Protein AF-A0AAD4BAC8-F1 (afdb_monomer_lite)

pLDDT: mean 72.2, std 21.22, range [33.91, 97.94]

Organism: NCBI:txid1328754

Secondary structure (DSSP, 8-state):
-------------PPP-------PPPHHHHHHHHHHHHHHHT--TTSPBPPTT--S---TT----HHHHHHHHHHHHHHHHHHHHH--TTSSS---S-BSHHHHHHHHHHHHHHHH-TT-HHHHHHHHHHHHHHHHHHHHTTPPPP----------------------------PPPPPP-PPP--PPPSSS--TTEEE-PPPP---SSSPPPPHHHHHH-EEEEETT-SS--EEEE--------S----S-HHHHS-----HHHHSS---EEEETTEEEEETT-HHHHHHHHHTTSSSS-------------------PPPPP-------TT--

Structure (mmCIF, N/CA/C/O backbone):
data_AF-A0AAD4BAC8-F1
#
_entry.id   AF-A0AAD4BAC8-F1
#
loop_
_atom_site.group_PDB
_atom_site.id
_atom_site.type_symbol
_atom_site.label_atom_id
_atom_site.label_alt_id
_atom_site.label_comp_id
_atom_site.label_asym_id
_atom_site.label_entity_id
_atom_site.label_seq_id
_atom_site.pdbx_PDB_ins_code
_atom_site.Cartn_x
_atom_site.Cartn_y
_atom_site.Cartn_z
_atom_site.occupancy
_atom_site.B_iso_or_equiv
_atom_site.auth_seq_id
_atom_site.auth_comp_id
_atom_site.auth_asym_id
_atom_site.auth_atom_id
_atom_site.pdbx_PDB_model_num
ATOM 1 N N .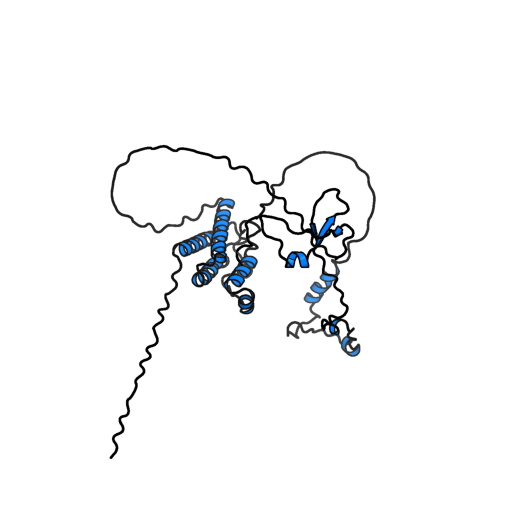 MET A 1 1 ? -76.397 17.479 29.034 1.00 42.94 1 MET A N 1
ATOM 2 C CA . MET A 1 1 ? -75.526 18.573 28.555 1.00 42.94 1 MET A CA 1
ATOM 3 C C . MET A 1 1 ? -74.196 18.426 29.270 1.00 42.94 1 MET A C 1
ATOM 5 O O . MET A 1 1 ? -74.108 18.786 30.432 1.00 42.94 1 MET A O 1
ATOM 9 N N . GLY A 1 2 ? -73.226 17.770 28.635 1.00 47.59 2 GLY A N 1
ATOM 10 C CA . GLY A 1 2 ? -71.887 17.559 29.183 1.00 47.59 2 GLY A CA 1
ATOM 11 C C . GLY A 1 2 ? -70.873 18.014 28.146 1.00 47.59 2 GLY A C 1
ATOM 12 O O . GLY A 1 2 ? -70.818 17.450 27.058 1.00 47.59 2 GLY A O 1
ATOM 13 N N . THR A 1 3 ? -70.153 19.082 28.460 1.00 51.97 3 THR A N 1
ATOM 14 C CA . THR A 1 3 ? -69.064 19.643 27.660 1.00 51.97 3 THR A CA 1
ATOM 15 C C . THR A 1 3 ? -67.786 18.880 27.991 1.00 51.97 3 THR A C 1
ATOM 17 O O . THR A 1 3 ? -67.279 18.986 29.105 1.00 51.97 3 THR A O 1
ATOM 20 N N . GLY A 1 4 ? -67.311 18.068 27.047 1.00 47.75 4 GLY A N 1
ATOM 21 C CA . GLY A 1 4 ? -66.017 17.395 27.124 1.00 47.75 4 GLY A CA 1
ATOM 22 C C . GLY A 1 4 ? -64.982 18.156 26.303 1.00 47.75 4 GLY A C 1
ATOM 23 O O . GLY A 1 4 ? -65.041 18.137 25.076 1.00 47.75 4 GLY A O 1
ATOM 24 N N . ASP A 1 5 ? -64.058 18.822 26.990 1.00 56.34 5 ASP A N 1
ATOM 25 C CA . ASP A 1 5 ? -62.863 19.440 26.417 1.00 56.34 5 ASP A CA 1
ATOM 26 C C . ASP A 1 5 ? -61.884 18.362 25.925 1.00 56.34 5 ASP A C 1
ATOM 28 O O . ASP A 1 5 ? -61.300 17.618 26.714 1.00 56.34 5 ASP A O 1
ATOM 32 N N . VAL A 1 6 ? -61.680 18.292 24.608 1.00 55.06 6 VAL A N 1
ATOM 33 C CA . VAL A 1 6 ? -60.644 17.462 23.979 1.00 55.06 6 VAL A CA 1
ATOM 34 C C . VAL A 1 6 ? -59.403 18.328 23.775 1.00 55.06 6 VAL A C 1
ATOM 36 O O . VAL A 1 6 ? -59.317 19.122 22.840 1.00 55.06 6 VAL A O 1
ATOM 39 N N . LYS A 1 7 ? -58.425 18.183 24.673 1.00 58.41 7 LYS A N 1
ATOM 40 C CA . LYS A 1 7 ? -57.093 18.788 24.547 1.00 58.41 7 LYS A CA 1
ATOM 41 C C . LYS A 1 7 ? -56.292 18.024 23.487 1.00 58.41 7 LYS A C 1
ATOM 43 O O . LYS A 1 7 ? -55.770 16.945 23.754 1.00 58.41 7 LYS A O 1
ATOM 48 N N . GLY A 1 8 ? -56.204 18.588 22.284 1.00 52.88 8 GLY A N 1
ATOM 49 C CA . GLY A 1 8 ? -55.284 18.138 21.241 1.00 52.88 8 GLY A CA 1
ATOM 50 C C . GLY A 1 8 ? -53.839 18.437 21.640 1.00 52.88 8 GLY A C 1
ATOM 51 O O . GLY A 1 8 ? -53.445 19.596 21.735 1.00 52.88 8 GLY A O 1
ATOM 52 N N . SER A 1 9 ? -53.063 17.386 21.903 1.00 54.81 9 SER A N 1
ATOM 53 C CA . SER A 1 9 ? -51.619 17.456 22.122 1.00 54.81 9 SER A CA 1
ATOM 54 C C . SER A 1 9 ? -50.918 17.203 20.788 1.00 54.81 9 SER A C 1
ATOM 56 O O . SER A 1 9 ? -50.775 16.067 20.345 1.00 54.81 9 SER A O 1
ATOM 58 N N . THR A 1 10 ? -50.542 18.282 20.111 1.00 53.34 10 THR A N 1
ATOM 59 C CA . THR A 1 10 ? -49.698 18.261 18.916 1.00 53.34 10 THR A CA 1
ATOM 60 C C . THR A 1 10 ? -48.248 18.058 19.353 1.00 53.34 10 THR A C 1
ATOM 62 O O . THR A 1 10 ? -47.579 18.993 19.789 1.00 53.34 10 THR A O 1
ATOM 65 N N . PHE A 1 11 ? -47.762 16.819 19.271 1.00 50.78 11 PHE A N 1
ATOM 66 C CA . PHE A 1 11 ? -46.337 16.511 19.370 1.00 50.78 11 PHE A CA 1
ATOM 67 C C . PHE A 1 11 ? -45.652 16.931 18.063 1.00 50.78 11 PHE A C 1
ATOM 69 O O . PHE A 1 11 ? -45.675 16.195 17.080 1.00 50.78 11 PHE A O 1
ATOM 76 N N . ASN A 1 12 ? -45.055 18.124 18.047 1.00 52.28 12 ASN A N 1
ATOM 77 C CA . ASN A 1 12 ? -44.040 18.478 17.056 1.00 52.28 12 ASN A CA 1
ATOM 78 C C . ASN A 1 12 ? -42.741 17.761 17.437 1.00 52.28 12 ASN A C 1
ATOM 80 O O . ASN A 1 12 ? -41.999 18.220 18.303 1.00 52.28 12 ASN A O 1
ATOM 84 N N . LEU A 1 13 ? -42.503 16.610 16.815 1.00 51.84 13 LEU A N 1
ATOM 85 C CA . LEU A 1 13 ? -41.189 15.984 16.752 1.00 51.84 13 LEU A CA 1
ATOM 86 C C . LEU A 1 13 ? -40.561 16.409 15.426 1.00 51.84 13 LEU A C 1
ATOM 88 O O . LEU A 1 13 ? -40.635 15.676 14.444 1.00 51.84 13 LEU A O 1
ATOM 92 N N . ASP A 1 14 ? -39.983 17.609 15.391 1.00 50.28 14 ASP A N 1
ATOM 93 C CA . ASP A 1 14 ? -38.989 17.916 14.365 1.00 50.28 14 ASP A CA 1
ATOM 94 C C . ASP A 1 14 ? -37.760 17.041 14.660 1.00 50.28 14 ASP A C 1
ATOM 96 O O . ASP A 1 14 ? -37.168 17.171 15.740 1.00 50.28 14 ASP A O 1
ATOM 100 N N . PRO A 1 15 ? -37.381 16.107 13.768 1.00 61.97 15 PRO A N 1
ATOM 101 C CA . PRO A 1 15 ? -36.160 15.346 13.953 1.00 61.97 15 PRO A CA 1
ATOM 102 C C . PRO A 1 15 ? -34.975 16.318 13.882 1.00 61.97 15 PRO A C 1
ATOM 104 O O . PRO A 1 15 ? -34.936 17.166 12.984 1.00 61.97 15 PRO A O 1
ATOM 107 N N . PRO A 1 16 ? -33.999 16.228 14.803 1.00 55.47 16 PRO A N 1
ATOM 108 C CA . PRO A 1 16 ? -32.807 17.047 14.708 1.00 55.47 16 PRO A CA 1
ATOM 109 C C . PRO A 1 16 ? -32.129 16.720 13.381 1.00 55.47 16 PRO A C 1
ATOM 111 O O . PRO A 1 16 ? -31.764 15.572 13.122 1.00 55.47 16 PRO A O 1
ATOM 114 N N . LEU A 1 17 ? -31.997 17.737 12.531 1.00 45.69 17 LEU A N 1
ATOM 115 C CA . LEU A 1 17 ? -31.137 17.705 11.360 1.00 45.69 17 LEU A CA 1
ATOM 116 C C . LEU A 1 17 ? -29.728 17.375 11.854 1.00 45.69 17 LEU A C 1
ATOM 118 O O . LEU A 1 17 ? -29.000 18.246 12.324 1.00 45.69 17 LEU A O 1
ATOM 122 N N . VAL A 1 18 ? -29.368 16.093 11.788 1.00 49.44 18 VAL A N 1
ATOM 123 C CA . VAL A 1 18 ? -27.988 15.643 11.896 1.00 49.44 18 VAL A CA 1
ATOM 124 C C . VAL A 1 18 ? -27.307 16.211 10.666 1.00 49.44 18 VAL A C 1
ATOM 126 O O . VAL A 1 18 ? -27.406 15.670 9.566 1.00 49.44 18 VAL A O 1
ATOM 129 N N . THR A 1 19 ? -26.683 17.370 10.837 1.00 46.41 19 THR A N 1
ATOM 130 C CA . THR A 1 19 ? -25.736 17.920 9.884 1.00 46.41 19 THR A CA 1
ATOM 131 C C . THR A 1 19 ? -24.682 16.840 9.690 1.00 46.41 19 THR A C 1
ATOM 133 O O . THR A 1 19 ? -23.836 16.629 10.557 1.00 46.41 19 THR A O 1
ATOM 136 N N . LEU A 1 20 ? -24.780 16.101 8.582 1.00 42.75 20 LEU A N 1
ATOM 137 C CA . LEU A 1 20 ? -23.699 15.285 8.052 1.00 42.75 20 LEU A CA 1
ATOM 138 C C . LEU A 1 20 ? -22.546 16.255 7.804 1.00 42.75 20 LEU A C 1
ATOM 140 O O . LEU A 1 20 ? -22.449 16.862 6.738 1.00 42.75 20 LEU A O 1
ATOM 144 N N . SER A 1 21 ? -21.725 16.486 8.831 1.00 55.91 21 SER A N 1
ATOM 145 C CA . SER A 1 21 ? -20.449 17.153 8.666 1.00 55.91 21 SER A CA 1
ATOM 146 C C . SER A 1 21 ? -19.688 16.265 7.700 1.00 55.91 21 SER A C 1
ATOM 148 O O . SER A 1 21 ? -19.243 15.178 8.078 1.00 55.91 21 SER A O 1
ATOM 150 N N . TYR A 1 22 ? -19.629 16.679 6.436 1.00 57.72 22 TYR A N 1
ATOM 151 C CA . TYR A 1 22 ? -18.722 16.096 5.468 1.00 57.72 22 TYR A CA 1
ATOM 152 C C . TYR A 1 22 ? -17.368 16.059 6.163 1.00 57.72 22 TYR A C 1
ATOM 154 O O . TYR A 1 22 ? -16.843 17.108 6.538 1.00 57.72 22 TYR A O 1
ATOM 162 N N . ARG A 1 23 ? -16.883 14.849 6.464 1.00 70.12 23 ARG A N 1
ATOM 163 C CA . ARG A 1 23 ? -15.560 14.662 7.049 1.00 70.12 23 ARG A CA 1
ATOM 164 C C . ARG A 1 23 ? -14.585 15.121 5.982 1.00 70.12 23 ARG A C 1
ATOM 166 O O . ARG A 1 23 ? -14.289 14.396 5.038 1.00 70.12 23 ARG A O 1
ATOM 173 N N . GLU A 1 24 ? -14.200 16.382 6.077 1.00 80.88 24 GLU A N 1
ATOM 174 C CA . GLU A 1 24 ? -13.184 16.950 5.220 1.00 80.88 24 GLU A CA 1
ATOM 175 C C . GLU A 1 24 ? -11.865 16.274 5.588 1.00 80.88 24 GLU A C 1
ATOM 177 O O . GLU A 1 24 ? -11.502 16.183 6.763 1.00 80.88 24 GLU A O 1
ATOM 182 N N . MET A 1 25 ? -11.201 15.708 4.583 1.00 87.12 25 MET A N 1
ATOM 183 C CA . MET A 1 25 ? -9.900 15.081 4.769 1.00 87.12 25 MET A CA 1
ATOM 184 C C . MET A 1 25 ? -8.899 16.128 5.244 1.00 87.12 25 MET A C 1
ATOM 186 O O . MET A 1 25 ? -8.880 17.248 4.733 1.00 87.12 25 MET A O 1
ATOM 190 N N . ASP A 1 26 ? -8.036 15.733 6.178 1.00 91.00 26 ASP A N 1
ATOM 191 C CA . ASP A 1 26 ? -6.937 16.577 6.628 1.00 91.00 26 ASP A CA 1
ATOM 192 C C . ASP A 1 26 ? -6.115 17.096 5.424 1.00 91.00 26 ASP A C 1
ATOM 194 O O . ASP A 1 26 ? -5.700 16.303 4.567 1.00 91.00 26 ASP A O 1
ATOM 198 N N . PRO A 1 27 ? -5.875 18.416 5.316 1.00 93.00 27 PRO A N 1
ATOM 199 C CA . PRO A 1 27 ? -5.198 18.997 4.161 1.00 93.00 27 PRO A CA 1
ATOM 200 C C . PRO A 1 27 ? -3.764 18.484 3.983 1.00 93.00 27 PRO A C 1
ATOM 202 O O . PRO A 1 27 ? -3.290 18.403 2.845 1.00 93.00 27 PRO A O 1
ATOM 205 N N . ALA A 1 28 ? -3.069 18.109 5.064 1.00 94.12 28 ALA A N 1
ATOM 206 C CA . ALA A 1 28 ? -1.727 17.547 4.954 1.00 94.12 28 ALA A CA 1
ATOM 207 C C . ALA A 1 28 ? -1.777 16.133 4.358 1.00 94.12 28 ALA A C 1
ATOM 209 O O . ALA A 1 28 ? -1.022 15.836 3.431 1.00 94.12 28 ALA A O 1
ATOM 210 N N . LEU A 1 29 ? -2.714 15.293 4.807 1.00 94.19 29 LEU A N 1
ATOM 211 C CA . LEU A 1 29 ? -2.935 13.965 4.229 1.00 94.19 29 LEU A CA 1
ATOM 212 C C . LEU A 1 29 ? -3.346 14.030 2.753 1.00 94.19 29 LEU A C 1
ATOM 214 O O . LEU A 1 29 ? -2.812 13.290 1.927 1.00 94.19 29 LEU A O 1
ATOM 218 N N . LYS A 1 30 ? -4.235 14.961 2.399 1.00 95.06 30 LYS A N 1
ATOM 219 C CA . LYS A 1 30 ? -4.622 15.199 1.004 1.00 95.06 30 LYS A CA 1
ATOM 220 C C . LYS A 1 30 ? -3.414 15.568 0.139 1.00 95.06 30 LYS A C 1
ATOM 222 O O . LYS A 1 30 ? -3.224 14.997 -0.929 1.00 95.06 30 LYS A O 1
ATOM 227 N N . THR A 1 31 ? -2.552 16.454 0.638 1.00 96.12 31 THR A N 1
ATOM 228 C CA . THR A 1 31 ? -1.313 16.846 -0.053 1.00 96.12 31 THR A CA 1
ATOM 229 C C . THR A 1 31 ? -0.375 15.654 -0.267 1.00 96.12 31 THR A C 1
ATOM 231 O O . THR A 1 31 ? 0.244 15.541 -1.328 1.00 96.12 31 THR A O 1
ATOM 234 N N . LYS A 1 32 ? -0.283 14.732 0.704 1.00 96.88 32 LYS A N 1
ATOM 235 C CA . LYS A 1 32 ? 0.483 13.486 0.547 1.00 96.88 32 LYS A CA 1
ATOM 236 C C . LYS A 1 32 ? -0.099 12.588 -0.548 1.00 96.88 32 LYS A C 1
ATOM 238 O O . LYS A 1 32 ? 0.655 12.101 -1.383 1.00 96.88 32 LYS A O 1
ATOM 243 N N . LEU A 1 33 ? -1.420 12.405 -0.591 1.00 97.25 33 LEU A N 1
ATOM 244 C CA . LEU A 1 33 ? -2.079 11.610 -1.635 1.00 97.25 33 LEU A CA 1
ATOM 245 C C . LEU A 1 33 ? -1.912 12.230 -3.029 1.00 97.25 33 LEU A C 1
ATOM 247 O O . LEU A 1 33 ? -1.628 11.511 -3.984 1.00 97.25 33 LEU A O 1
ATOM 251 N N . ASP A 1 34 ? -2.024 13.555 -3.145 1.00 97.25 34 ASP A N 1
ATOM 252 C CA . ASP A 1 34 ? -1.785 14.274 -4.402 1.00 97.25 34 ASP A CA 1
ATOM 253 C C . ASP A 1 34 ? -0.323 14.129 -4.859 1.00 97.25 34 ASP A C 1
ATOM 255 O O . ASP A 1 34 ? -0.051 13.915 -6.043 1.00 97.25 34 ASP A O 1
ATOM 259 N N . THR A 1 35 ? 0.620 14.173 -3.912 1.00 97.00 35 THR A N 1
ATOM 260 C CA . THR A 1 35 ? 2.047 13.928 -4.167 1.00 97.00 35 THR A CA 1
ATOM 261 C C . THR A 1 35 ? 2.282 12.508 -4.670 1.00 97.00 35 THR A C 1
ATOM 263 O O . THR A 1 35 ? 2.900 12.324 -5.720 1.00 97.00 35 THR A O 1
ATOM 266 N N . LEU A 1 36 ? 1.730 11.512 -3.973 1.00 97.81 36 LEU A N 1
ATOM 267 C CA . LEU A 1 36 ? 1.817 10.110 -4.365 1.00 97.81 36 LEU A CA 1
ATOM 268 C C . LEU A 1 36 ? 1.240 9.897 -5.768 1.00 97.81 36 LEU A C 1
ATOM 270 O O . LEU A 1 36 ? 1.890 9.295 -6.619 1.00 97.81 36 LEU A O 1
ATOM 274 N N . LYS A 1 37 ? 0.055 10.451 -6.046 1.00 97.56 37 LYS A N 1
ATOM 275 C CA . LYS A 1 37 ? -0.574 10.382 -7.370 1.00 97.56 37 LYS A CA 1
ATOM 276 C C . LYS A 1 37 ? 0.331 10.940 -8.455 1.00 97.56 37 LYS A C 1
ATOM 278 O O . LYS A 1 37 ? 0.481 10.317 -9.506 1.00 97.56 37 LYS A O 1
ATOM 283 N N . ASN A 1 38 ? 0.923 12.106 -8.207 1.00 96.75 38 ASN A N 1
ATOM 284 C CA . ASN A 1 38 ? 1.822 12.748 -9.151 1.00 96.75 38 ASN A CA 1
ATOM 285 C C . ASN A 1 38 ? 3.067 11.891 -9.414 1.00 96.75 38 ASN A C 1
ATOM 287 O O . ASN A 1 38 ? 3.463 11.738 -10.566 1.00 96.75 38 ASN A O 1
ATOM 291 N N . TYR A 1 39 ? 3.656 11.291 -8.380 1.00 96.56 39 TYR A N 1
ATOM 292 C CA . TYR A 1 39 ? 4.812 10.413 -8.542 1.00 96.56 39 TYR A CA 1
ATOM 293 C C . TYR A 1 39 ? 4.471 9.136 -9.307 1.00 96.56 39 TYR A C 1
ATOM 295 O O . TYR A 1 39 ? 5.158 8.829 -10.276 1.00 96.56 39 TYR A O 1
ATOM 303 N N . LEU A 1 40 ? 3.387 8.443 -8.944 1.00 96.12 40 LEU A N 1
ATOM 304 C CA . LEU A 1 40 ? 2.963 7.216 -9.627 1.00 96.12 40 LEU A CA 1
ATOM 305 C C . LEU A 1 40 ? 2.583 7.461 -11.095 1.00 96.12 40 LEU A C 1
ATOM 307 O O . LEU A 1 40 ? 2.853 6.619 -11.946 1.00 96.12 40 LEU A O 1
ATOM 311 N N . SER A 1 41 ? 2.007 8.626 -11.409 1.00 95.00 41 SER A N 1
ATOM 312 C CA . SER A 1 41 ? 1.626 8.989 -12.786 1.00 95.00 41 SER A CA 1
ATOM 313 C C . SER A 1 41 ? 2.815 9.347 -13.680 1.00 95.00 41 SER A C 1
ATOM 315 O O . SER A 1 41 ? 2.668 9.368 -14.897 1.00 95.00 41 SER A O 1
ATOM 317 N N . ASN A 1 42 ? 3.969 9.667 -13.091 1.00 94.38 42 ASN A N 1
ATOM 318 C CA . ASN A 1 42 ? 5.168 10.096 -13.810 1.00 94.38 42 ASN A CA 1
ATOM 319 C C . ASN A 1 42 ? 6.348 9.145 -13.574 1.00 94.38 42 ASN A C 1
ATOM 321 O O . ASN A 1 42 ? 7.495 9.562 -13.740 1.00 94.38 42 ASN A O 1
ATOM 325 N N . LEU A 1 43 ? 6.096 7.904 -13.139 1.00 93.25 43 LEU A N 1
ATOM 326 C CA . LEU A 1 43 ? 7.161 6.918 -12.960 1.00 93.25 43 LEU A CA 1
ATOM 327 C C . LEU A 1 43 ? 7.967 6.752 -14.261 1.00 93.25 43 LEU A C 1
ATOM 329 O O . LEU A 1 43 ? 7.406 6.900 -15.345 1.00 93.25 43 LEU A O 1
ATOM 333 N N . PRO A 1 44 ? 9.275 6.451 -14.177 1.00 89.25 44 PRO A N 1
ATOM 334 C CA . PRO A 1 44 ? 10.118 6.317 -15.359 1.00 89.25 44 PRO A CA 1
ATOM 335 C C . PRO A 1 44 ? 9.588 5.262 -16.342 1.00 89.25 44 PRO A C 1
ATOM 337 O O . PRO A 1 44 ? 9.295 4.138 -15.936 1.00 89.25 44 PRO A O 1
ATOM 340 N N . ASP A 1 45 ? 9.596 5.582 -17.640 1.00 82.69 45 ASP A N 1
ATOM 341 C CA . ASP A 1 45 ? 9.208 4.671 -18.739 1.00 82.69 45 ASP A CA 1
ATOM 342 C C . ASP A 1 45 ? 10.120 3.432 -18.878 1.00 82.69 45 ASP A C 1
ATOM 344 O O . ASP A 1 45 ? 9.935 2.598 -19.762 1.00 82.69 45 ASP A O 1
ATOM 348 N N . THR A 1 46 ? 11.154 3.311 -18.039 1.00 85.50 46 THR A N 1
ATOM 349 C CA . THR A 1 46 ? 11.974 2.097 -17.939 1.00 85.50 46 THR A CA 1
ATOM 350 C C . THR A 1 46 ? 11.216 0.941 -17.293 1.00 85.50 46 THR A C 1
ATOM 352 O O . THR A 1 46 ? 11.614 -0.210 -17.478 1.00 85.50 46 THR A O 1
ATOM 355 N N . LEU A 1 47 ? 10.144 1.230 -16.548 1.00 85.06 47 LEU A N 1
ATOM 356 C CA . LEU A 1 47 ? 9.203 0.220 -16.086 1.00 85.06 47 LEU A CA 1
ATOM 357 C C . LEU A 1 47 ? 8.266 -0.168 -17.236 1.00 85.06 47 LEU A C 1
ATOM 359 O O . LEU A 1 47 ? 7.794 0.711 -17.959 1.00 85.06 47 LEU A O 1
ATOM 363 N N . PRO A 1 48 ? 7.985 -1.467 -17.424 1.00 86.69 48 PRO A N 1
ATOM 364 C CA . PRO A 1 48 ? 7.064 -1.895 -18.459 1.00 86.69 48 PRO A CA 1
ATOM 365 C C . PRO A 1 48 ? 5.674 -1.311 -18.194 1.00 86.69 48 PRO A C 1
ATOM 367 O O . PRO A 1 48 ? 5.160 -1.359 -17.074 1.00 86.69 48 PRO A O 1
ATOM 370 N N . VAL A 1 49 ? 5.059 -0.775 -19.248 1.00 83.88 49 VAL A N 1
ATOM 371 C CA . VAL A 1 49 ? 3.624 -0.494 -19.248 1.00 83.88 49 VAL A CA 1
ATOM 372 C C . VAL A 1 49 ? 2.928 -1.827 -19.457 1.00 83.88 49 VAL A C 1
ATOM 374 O O . VAL A 1 49 ? 3.157 -2.493 -20.468 1.00 83.88 49 VAL A O 1
ATOM 377 N N . ALA A 1 50 ? 2.113 -2.230 -18.493 1.00 81.06 50 ALA A N 1
ATOM 378 C CA . ALA A 1 50 ? 1.433 -3.509 -18.566 1.00 81.06 50 ALA A CA 1
ATOM 379 C C . ALA A 1 50 ? 0.432 -3.553 -19.731 1.00 81.06 50 ALA A C 1
ATOM 381 O O . ALA A 1 50 ? -0.300 -2.592 -19.992 1.00 81.06 50 ALA A O 1
ATOM 382 N N . GLU A 1 51 ? 0.400 -4.680 -20.442 1.00 82.25 51 GLU A N 1
ATOM 383 C CA . GLU A 1 51 ? -0.595 -4.919 -21.484 1.00 82.25 51 GLU A CA 1
ATOM 384 C C . GLU A 1 51 ? -1.982 -5.113 -20.858 1.00 82.25 51 GLU A C 1
ATOM 386 O O . GLU A 1 51 ? -2.129 -5.659 -19.761 1.00 82.25 51 GLU A O 1
ATOM 391 N N . ALA A 1 52 ? -3.025 -4.672 -21.564 1.00 78.06 52 ALA A N 1
ATOM 392 C CA . ALA A 1 52 ? -4.395 -4.792 -21.080 1.00 78.06 52 ALA A CA 1
ATOM 393 C C . ALA A 1 52 ? -4.751 -6.266 -20.800 1.00 78.06 52 ALA A C 1
ATOM 395 O O . ALA A 1 52 ? -4.717 -7.099 -21.704 1.00 78.06 52 ALA A O 1
ATOM 396 N N . GLY A 1 53 ? -5.112 -6.574 -19.550 1.00 77.12 53 GLY A N 1
ATOM 397 C CA . GLY A 1 53 ? -5.462 -7.927 -19.100 1.00 77.12 53 GLY A CA 1
ATOM 398 C C . GLY A 1 53 ? -4.301 -8.756 -18.537 1.00 77.12 53 GLY A C 1
ATOM 399 O O . GLY A 1 53 ? -4.548 -9.857 -18.053 1.00 77.12 53 GLY A O 1
ATOM 400 N N . LEU A 1 54 ? -3.070 -8.235 -18.561 1.00 82.69 54 LEU A N 1
ATOM 401 C CA . LEU A 1 54 ? -1.885 -8.842 -17.933 1.00 82.69 54 LEU A CA 1
ATOM 402 C C . LEU A 1 54 ? -1.280 -7.940 -16.849 1.00 82.69 54 LEU A C 1
ATOM 404 O O . LEU A 1 54 ? -0.120 -8.110 -16.478 1.00 82.69 54 LEU A O 1
ATOM 408 N N . THR A 1 55 ? -2.046 -6.961 -16.368 1.00 86.56 55 THR A N 1
ATOM 409 C CA . THR A 1 55 ? -1.587 -6.040 -15.331 1.00 86.56 55 THR A CA 1
ATOM 410 C C . THR A 1 55 ? -1.442 -6.783 -14.007 1.00 86.56 55 THR A C 1
ATOM 412 O O . THR A 1 55 ? -2.331 -7.521 -13.580 1.00 86.56 55 THR A O 1
ATOM 415 N N . THR A 1 56 ? -0.295 -6.599 -13.362 1.00 88.56 56 THR A N 1
ATOM 416 C CA . THR A 1 56 ? -0.028 -7.104 -12.011 1.00 88.56 56 THR A CA 1
ATOM 417 C C . THR A 1 56 ? -0.929 -6.390 -11.010 1.00 88.56 56 THR A C 1
ATOM 419 O O . THR A 1 56 ? -1.450 -6.995 -10.076 1.00 88.56 56 THR A O 1
ATOM 422 N N . TYR A 1 57 ? -1.131 -5.089 -11.222 1.00 92.56 57 TYR A N 1
ATOM 423 C CA . TYR A 1 57 ? -2.008 -4.269 -10.406 1.00 92.56 57 TYR A CA 1
ATOM 424 C C . TYR A 1 57 ? -3.406 -4.209 -11.026 1.00 92.56 57 TYR A C 1
ATOM 426 O O . TYR A 1 57 ? -3.559 -4.032 -12.233 1.00 92.56 57 TYR A O 1
ATOM 434 N N . ASN A 1 58 ? -4.438 -4.331 -10.191 1.00 92.19 58 ASN A N 1
ATOM 435 C CA . ASN A 1 58 ? -5.841 -4.233 -10.605 1.00 92.19 58 ASN A CA 1
ATOM 436 C C . ASN A 1 58 ? -6.641 -3.398 -9.593 1.00 92.19 58 ASN A C 1
ATOM 438 O O . ASN A 1 58 ? -7.615 -3.852 -8.991 1.00 92.19 58 ASN A O 1
ATOM 442 N N . PHE A 1 59 ? -6.190 -2.165 -9.352 1.00 94.50 59 PHE A N 1
ATOM 443 C CA . PHE A 1 59 ? -6.875 -1.264 -8.426 1.00 94.50 59 PHE A CA 1
ATOM 444 C C . PHE A 1 59 ? -8.060 -0.534 -9.074 1.00 94.50 59 PHE A C 1
ATOM 446 O O . PHE A 1 59 ? -8.881 0.036 -8.355 1.00 94.50 59 PHE A O 1
ATOM 453 N N . GLY A 1 60 ? -8.200 -0.560 -10.406 1.00 89.56 60 GLY A N 1
ATOM 454 C CA . GLY A 1 60 ? -9.350 0.019 -11.106 1.00 89.56 60 GLY A CA 1
ATOM 455 C C . GLY A 1 60 ? -10.677 -0.669 -10.771 1.00 89.56 60 GLY A C 1
ATOM 456 O O . GLY A 1 60 ? -11.725 -0.023 -10.770 1.00 89.56 60 GLY A O 1
ATOM 457 N N . SER A 1 61 ? -10.626 -1.959 -10.425 1.00 90.12 61 SER A N 1
ATOM 458 C CA . SER A 1 61 ? -11.777 -2.758 -9.984 1.00 90.12 61 SER A CA 1
ATOM 459 C C . SER A 1 61 ? -11.680 -3.198 -8.520 1.00 90.12 61 SER A C 1
ATOM 461 O O . SER A 1 61 ? -12.306 -4.180 -8.118 1.00 90.12 61 SER A O 1
ATOM 463 N N . PHE A 1 62 ? -10.908 -2.459 -7.712 1.00 95.19 62 PHE A N 1
ATOM 464 C CA . PHE A 1 62 ? -10.686 -2.790 -6.309 1.00 95.19 62 PHE A CA 1
ATOM 465 C C . PHE A 1 62 ? -12.012 -2.941 -5.560 1.00 95.19 62 PHE A C 1
ATOM 467 O O . PHE A 1 62 ? -12.820 -2.013 -5.477 1.00 95.19 62 PHE A O 1
ATOM 474 N N . SER A 1 63 ? -12.216 -4.123 -4.996 1.00 94.81 63 SER A N 1
ATOM 475 C CA . SER A 1 63 ? -13.354 -4.438 -4.149 1.00 94.81 63 SER A CA 1
ATOM 476 C C . SER A 1 63 ? -12.901 -5.391 -3.056 1.00 94.81 63 SER A C 1
ATOM 478 O O . SER A 1 63 ? -11.967 -6.167 -3.245 1.00 94.81 63 SER A O 1
ATOM 480 N N . ILE A 1 64 ? -13.548 -5.287 -1.903 1.00 95.81 64 ILE A N 1
ATOM 481 C CA . ILE A 1 64 ? -13.291 -6.147 -0.754 1.00 95.81 64 ILE A CA 1
ATOM 482 C C . ILE A 1 64 ? -14.542 -6.981 -0.539 1.00 95.81 64 ILE A C 1
ATOM 484 O O . ILE A 1 64 ? -15.655 -6.444 -0.573 1.00 95.81 64 ILE A O 1
ATOM 488 N N . SER A 1 65 ? -14.360 -8.286 -0.363 1.00 96.19 65 SER A N 1
ATOM 489 C CA . SER A 1 65 ? -15.472 -9.194 -0.094 1.00 96.19 65 SER A CA 1
ATOM 490 C C . SER A 1 65 ? -16.068 -8.949 1.297 1.00 96.19 65 SER A C 1
ATOM 492 O O . SER A 1 65 ? -15.397 -8.451 2.199 1.00 96.19 65 SER A O 1
ATOM 494 N N . ALA A 1 66 ? -17.350 -9.279 1.475 1.00 96.31 66 ALA A N 1
ATOM 495 C CA . ALA A 1 66 ? -18.003 -9.152 2.778 1.00 96.31 66 ALA A CA 1
ATOM 496 C C . ALA A 1 66 ? -17.312 -10.028 3.835 1.00 96.31 66 ALA A C 1
ATOM 498 O O . ALA A 1 66 ? -17.092 -9.558 4.946 1.00 96.31 66 ALA A O 1
ATOM 499 N N . ASP A 1 67 ? -16.901 -11.233 3.442 1.00 96.94 67 ASP A N 1
ATOM 500 C CA . ASP A 1 67 ? -16.209 -12.197 4.297 1.00 96.94 67 ASP A CA 1
ATOM 501 C C . ASP A 1 67 ? -14.869 -11.631 4.799 1.00 96.94 67 ASP A C 1
ATOM 503 O O . ASP A 1 67 ? -14.581 -11.664 5.988 1.00 96.94 67 ASP A O 1
ATOM 507 N N . GLU A 1 68 ? -14.075 -10.985 3.936 1.00 95.38 68 GLU A N 1
ATOM 508 C CA . GLU A 1 68 ? -12.826 -10.344 4.377 1.00 95.38 68 GLU A CA 1
ATOM 509 C C . GLU A 1 68 ? -13.061 -9.166 5.329 1.00 95.38 68 GLU A C 1
ATOM 511 O O . GLU A 1 68 ? -12.248 -8.916 6.219 1.00 95.38 68 GLU A O 1
ATOM 516 N N . ILE A 1 69 ? -14.153 -8.419 5.141 1.00 96.75 69 ILE A N 1
ATOM 517 C CA . ILE A 1 69 ? -14.530 -7.341 6.062 1.00 96.75 69 ILE A CA 1
ATOM 518 C C . ILE A 1 69 ? -14.970 -7.926 7.407 1.00 96.75 69 ILE A C 1
ATOM 520 O O . ILE A 1 69 ? -14.673 -7.328 8.439 1.00 96.75 69 ILE A O 1
ATOM 524 N N . GLU A 1 70 ? -15.671 -9.059 7.408 1.00 97.12 70 GLU A N 1
ATOM 525 C CA . GLU A 1 70 ? -16.061 -9.771 8.627 1.00 97.12 70 GLU A CA 1
ATOM 526 C C . GLU A 1 70 ? -14.832 -10.283 9.388 1.00 97.12 70 GLU A C 1
ATOM 528 O O . GLU A 1 70 ? -14.719 -10.040 10.590 1.00 97.12 70 GLU A O 1
ATOM 533 N N . ASP A 1 71 ? -13.878 -10.890 8.681 1.00 97.12 71 ASP A N 1
ATOM 534 C CA . ASP A 1 71 ? -12.688 -11.501 9.276 1.00 97.12 71 ASP A CA 1
ATOM 535 C C . ASP A 1 71 ? -11.668 -10.473 9.789 1.00 97.12 71 ASP A C 1
ATOM 537 O O . ASP A 1 71 ? -11.106 -10.627 10.875 1.00 97.12 71 ASP A O 1
ATOM 541 N N . TYR A 1 72 ? -11.396 -9.422 9.008 1.00 95.94 72 TYR A N 1
ATOM 542 C CA . TYR A 1 72 ? -10.279 -8.499 9.261 1.00 95.94 72 TYR A CA 1
ATOM 543 C C . TYR A 1 72 ? -10.717 -7.072 9.600 1.00 95.94 72 TYR A C 1
ATOM 545 O O . TYR A 1 72 ? -9.882 -6.211 9.898 1.00 95.94 72 TYR A O 1
ATOM 553 N N . GLY A 1 73 ? -12.013 -6.778 9.511 1.00 97.38 73 GLY A N 1
ATOM 554 C CA . GLY A 1 73 ? -12.501 -5.408 9.463 1.00 97.38 73 GLY A CA 1
ATOM 555 C C . GLY A 1 73 ? -12.146 -4.715 8.144 1.00 97.38 73 GLY A C 1
ATOM 556 O O . GLY A 1 73 ? -11.304 -5.155 7.361 1.00 97.38 73 GLY A O 1
ATOM 557 N N . GLU A 1 74 ? -12.773 -3.567 7.896 1.00 96.12 74 GLU A N 1
ATOM 558 C CA . GLU A 1 74 ? -12.618 -2.847 6.627 1.00 96.12 74 GLU A CA 1
ATOM 559 C C . GLU A 1 74 ? -11.157 -2.428 6.363 1.00 96.12 74 GLU A C 1
ATOM 561 O O . GLU A 1 74 ? -10.629 -2.659 5.278 1.00 96.12 74 GLU A O 1
ATOM 566 N N . ILE A 1 75 ? -10.471 -1.869 7.367 1.00 97.50 75 ILE A N 1
ATOM 567 C CA . ILE A 1 75 ? -9.066 -1.444 7.246 1.00 97.50 75 ILE A CA 1
ATOM 568 C C . ILE A 1 75 ? -8.114 -2.638 7.138 1.00 97.50 75 ILE A C 1
ATOM 570 O O . ILE A 1 75 ? -7.167 -2.587 6.350 1.00 97.50 75 ILE A O 1
ATOM 574 N N . GLY A 1 76 ? -8.350 -3.703 7.909 1.00 97.62 76 GLY A N 1
ATOM 575 C CA . GLY A 1 76 ? -7.518 -4.906 7.870 1.00 97.62 76 GLY A CA 1
ATOM 576 C C . GLY A 1 76 ? -7.603 -5.605 6.516 1.00 97.62 76 GLY A C 1
ATOM 577 O O . GLY A 1 76 ? -6.575 -5.981 5.952 1.00 97.62 76 GLY A O 1
ATOM 578 N N . ALA A 1 77 ? -8.799 -5.671 5.931 1.00 97.88 77 ALA A N 1
ATOM 579 C CA . ALA A 1 77 ? -9.002 -6.227 4.602 1.00 97.88 77 ALA A CA 1
ATOM 580 C C . ALA A 1 77 ? -8.307 -5.397 3.505 1.00 97.88 77 ALA A C 1
ATOM 582 O O . ALA A 1 77 ? -7.639 -5.963 2.639 1.00 97.88 77 ALA A O 1
ATOM 583 N N . VAL A 1 78 ? -8.370 -4.055 3.572 1.00 97.88 78 VAL A N 1
ATOM 584 C CA . VAL A 1 78 ? -7.587 -3.184 2.670 1.00 97.88 78 VAL A CA 1
ATOM 585 C C . VAL A 1 78 ? -6.093 -3.466 2.825 1.00 97.88 78 VAL A C 1
ATOM 587 O O . VAL A 1 78 ? -5.402 -3.636 1.823 1.00 97.88 78 VAL A O 1
ATOM 590 N N . ASN A 1 79 ? -5.589 -3.525 4.063 1.00 97.44 79 ASN A N 1
ATOM 591 C CA . ASN A 1 79 ? -4.177 -3.797 4.328 1.00 97.44 79 ASN A CA 1
ATOM 592 C C . ASN A 1 79 ? -3.738 -5.123 3.699 1.00 97.44 79 ASN A C 1
ATOM 594 O O . ASN A 1 79 ? -2.751 -5.145 2.972 1.00 97.44 79 ASN A O 1
ATOM 598 N N . ARG A 1 80 ? -4.507 -6.196 3.908 1.00 96.56 80 ARG A N 1
ATOM 599 C CA . ARG A 1 80 ? -4.238 -7.518 3.330 1.00 96.56 80 ARG A CA 1
ATOM 600 C C . ARG A 1 80 ? -4.160 -7.472 1.802 1.00 96.56 80 ARG A C 1
ATOM 602 O O . ARG A 1 80 ? -3.236 -8.030 1.221 1.00 96.56 80 ARG A O 1
ATOM 609 N N . GLN A 1 81 ? -5.084 -6.775 1.143 1.00 97.06 81 GLN A N 1
ATOM 610 C CA . GLN A 1 81 ? -5.075 -6.646 -0.319 1.00 97.06 81 GLN A CA 1
ATOM 611 C C . GLN A 1 81 ? -3.878 -5.831 -0.840 1.00 97.06 81 GLN A C 1
ATOM 613 O O . GLN A 1 81 ? -3.306 -6.153 -1.887 1.00 97.06 81 GLN A O 1
ATOM 618 N N . LEU A 1 82 ? -3.449 -4.805 -0.098 1.00 96.69 82 LEU A N 1
ATOM 619 C CA . LEU A 1 82 ? -2.223 -4.066 -0.408 1.00 96.69 82 LEU A CA 1
ATOM 620 C C . LEU A 1 82 ? -0.974 -4.938 -0.219 1.00 96.69 82 LEU A C 1
ATOM 622 O O . LEU A 1 82 ? -0.091 -4.895 -1.070 1.00 96.69 82 LEU A O 1
ATOM 626 N N . GLU A 1 83 ? -0.920 -5.771 0.822 1.00 96.19 83 GLU A N 1
ATOM 627 C CA . GLU A 1 83 ? 0.174 -6.732 1.037 1.00 96.19 83 GLU A CA 1
ATOM 628 C C . GLU A 1 83 ? 0.236 -7.797 -0.064 1.00 96.19 83 GLU A C 1
ATOM 630 O O . GLU A 1 83 ? 1.323 -8.138 -0.522 1.00 96.19 83 GLU A O 1
ATOM 635 N N . ILE A 1 84 ? -0.910 -8.283 -0.551 1.00 94.62 84 ILE A N 1
ATOM 636 C CA . ILE A 1 84 ? -0.961 -9.200 -1.701 1.00 94.62 84 ILE A CA 1
ATOM 637 C C . ILE A 1 84 ? -0.402 -8.520 -2.960 1.00 94.62 84 ILE A C 1
ATOM 639 O O . ILE A 1 84 ? 0.331 -9.142 -3.725 1.00 94.62 84 ILE A O 1
ATOM 643 N N . SER A 1 85 ? -0.724 -7.241 -3.165 1.00 95.19 85 SER A N 1
ATOM 644 C CA . SER A 1 85 ? -0.350 -6.507 -4.380 1.00 95.19 85 SER A CA 1
ATOM 645 C C . SER A 1 85 ? 1.107 -6.032 -4.383 1.00 95.19 85 SER A C 1
ATOM 647 O O . SER A 1 85 ? 1.764 -6.057 -5.421 1.00 95.19 85 SER A O 1
ATOM 649 N N . PHE A 1 86 ? 1.616 -5.562 -3.242 1.00 95.38 86 PHE A N 1
ATOM 650 C CA . PHE A 1 86 ? 2.941 -4.938 -3.128 1.00 95.38 86 PHE A CA 1
ATOM 651 C C . PHE A 1 86 ? 3.968 -5.793 -2.382 1.00 95.38 86 PHE A C 1
ATOM 653 O O . PHE A 1 86 ? 5.144 -5.430 -2.344 1.00 95.38 86 PHE A O 1
ATOM 660 N N . GLY A 1 87 ? 3.546 -6.918 -1.808 1.00 94.12 87 GLY A N 1
ATOM 661 C CA . GLY A 1 87 ? 4.355 -7.722 -0.905 1.00 94.12 87 GLY A CA 1
ATOM 662 C C . GLY A 1 87 ? 4.316 -7.212 0.535 1.00 94.12 87 GLY A C 1
ATOM 663 O O . GLY A 1 87 ? 3.638 -6.238 0.883 1.00 94.12 87 GLY A O 1
ATOM 664 N N . THR A 1 88 ? 5.065 -7.894 1.401 1.00 89.19 88 THR A N 1
ATOM 665 C CA . THR A 1 88 ? 5.130 -7.527 2.814 1.00 89.19 88 THR A CA 1
ATOM 666 C C . THR A 1 88 ? 6.022 -6.302 3.014 1.00 89.19 88 THR A C 1
ATOM 668 O O . THR A 1 88 ? 7.078 -6.160 2.398 1.00 89.19 88 THR A O 1
ATOM 671 N N . ARG A 1 89 ?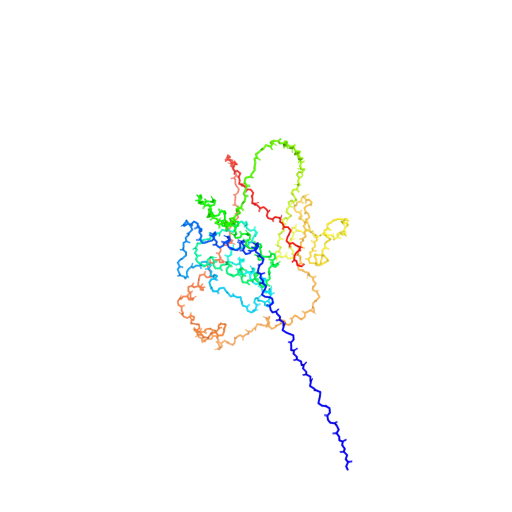 5.648 -5.420 3.948 1.00 82.94 89 ARG A N 1
ATOM 672 C CA . ARG A 1 89 ? 6.445 -4.224 4.295 1.00 82.94 89 ARG A CA 1
ATOM 673 C C . ARG A 1 89 ? 7.779 -4.555 4.983 1.00 82.94 89 ARG A C 1
ATOM 675 O O . ARG A 1 89 ? 8.574 -3.659 5.261 1.00 82.94 89 ARG A O 1
ATOM 682 N N . CYS A 1 90 ? 8.019 -5.825 5.309 1.00 80.94 90 CYS A N 1
ATOM 683 C CA . CYS A 1 90 ? 9.230 -6.284 5.984 1.00 80.94 90 CYS A CA 1
ATOM 684 C C . CYS A 1 90 ? 10.412 -6.489 5.027 1.00 80.94 90 CYS A C 1
ATOM 686 O O . CYS A 1 90 ? 11.554 -6.498 5.486 1.00 80.94 90 CYS A O 1
ATOM 688 N N . ASP A 1 91 ? 10.154 -6.598 3.723 1.00 82.81 91 ASP A N 1
ATOM 689 C CA . ASP A 1 91 ? 11.160 -6.965 2.719 1.00 82.81 91 ASP A CA 1
ATOM 690 C C . ASP A 1 91 ? 11.936 -5.761 2.149 1.00 82.81 91 ASP A C 1
ATOM 692 O O . ASP A 1 91 ? 12.744 -5.894 1.228 1.00 82.81 91 ASP A O 1
ATOM 696 N N . GLY A 1 92 ? 11.750 -4.579 2.744 1.00 87.75 92 GLY A N 1
ATOM 697 C CA . GLY A 1 92 ? 12.401 -3.334 2.345 1.00 87.75 92 GLY A CA 1
ATOM 698 C C . GLY A 1 92 ? 11.479 -2.404 1.549 1.00 87.75 92 GLY A C 1
ATOM 699 O O . GLY A 1 92 ? 10.258 -2.491 1.677 1.00 87.75 92 GLY A O 1
ATOM 700 N N . PRO A 1 93 ? 12.045 -1.452 0.782 1.00 90.88 93 PRO A N 1
ATOM 701 C CA . PRO A 1 93 ? 11.263 -0.566 -0.076 1.00 90.88 93 PRO A CA 1
ATOM 702 C C . PRO A 1 93 ? 10.460 -1.355 -1.113 1.00 90.88 93 PRO A C 1
ATOM 704 O O . PRO A 1 93 ? 10.957 -2.338 -1.663 1.00 90.88 93 PRO A O 1
ATOM 707 N N . ILE A 1 94 ? 9.253 -0.885 -1.420 1.00 95.56 94 ILE A N 1
ATOM 708 C CA . ILE A 1 94 ? 8.387 -1.508 -2.420 1.00 95.56 94 ILE A CA 1
ATOM 709 C C . ILE A 1 94 ? 9.038 -1.328 -3.795 1.00 95.56 94 ILE A C 1
ATOM 711 O O . ILE A 1 94 ? 9.498 -0.240 -4.148 1.00 95.56 94 ILE A O 1
ATOM 715 N N . ILE A 1 95 ? 9.085 -2.399 -4.582 1.00 93.94 95 ILE A N 1
ATOM 716 C CA . ILE A 1 95 ? 9.611 -2.368 -5.948 1.00 93.94 95 ILE A CA 1
ATOM 717 C C . ILE A 1 95 ? 8.422 -2.458 -6.899 1.00 93.94 95 ILE A C 1
ATOM 719 O O . ILE A 1 95 ? 7.741 -3.479 -6.943 1.00 93.94 95 ILE A O 1
ATOM 723 N N . PHE A 1 96 ? 8.173 -1.396 -7.663 1.00 94.81 96 PHE A N 1
ATOM 724 C CA . PHE A 1 96 ? 7.123 -1.410 -8.680 1.00 94.81 96 PHE A CA 1
ATOM 725 C C . PHE A 1 96 ? 7.554 -2.266 -9.872 1.00 94.81 96 PHE A C 1
ATOM 727 O O . PHE A 1 96 ? 8.624 -2.042 -10.440 1.00 94.81 96 PHE A O 1
ATOM 734 N N . SER A 1 97 ? 6.727 -3.242 -10.245 1.00 92.81 97 SER A N 1
ATOM 735 C CA . SER A 1 97 ? 6.978 -4.120 -11.396 1.00 92.81 97 SER A CA 1
ATOM 736 C C . SER A 1 97 ? 6.553 -3.494 -12.725 1.00 92.81 97 SER A C 1
ATOM 738 O O . SER A 1 97 ? 7.127 -3.813 -13.762 1.00 92.81 97 SER A O 1
ATOM 740 N N . GLU A 1 98 ? 5.572 -2.596 -12.693 1.00 93.00 98 GLU A N 1
ATOM 741 C CA . GLU A 1 98 ? 4.959 -1.959 -13.859 1.00 93.00 98 GLU A CA 1
ATOM 742 C C . GLU A 1 98 ? 4.525 -0.524 -13.528 1.00 93.00 98 GLU A C 1
ATOM 744 O O . GLU A 1 98 ? 4.363 -0.162 -12.359 1.00 93.00 98 GLU A O 1
ATOM 749 N N . CYS A 1 99 ? 4.323 0.298 -14.559 1.00 92.88 99 CYS A N 1
ATOM 750 C CA . CYS A 1 99 ? 3.697 1.614 -14.436 1.00 92.88 99 CYS A CA 1
ATOM 751 C C . CYS A 1 99 ? 2.370 1.657 -15.209 1.00 92.88 99 CYS A C 1
ATOM 753 O O . CYS A 1 99 ? 2.142 0.882 -16.139 1.00 92.88 99 CYS A O 1
ATOM 755 N N . GLY A 1 100 ? 1.469 2.565 -14.821 1.00 91.19 100 GLY A N 1
ATOM 756 C CA . GLY A 1 100 ? 0.210 2.751 -15.538 1.00 91.19 100 GLY A CA 1
ATOM 757 C C . GLY A 1 100 ? -0.974 3.178 -14.669 1.00 91.19 100 GLY A C 1
ATOM 758 O O . GLY A 1 100 ? -0.837 3.372 -13.458 1.00 91.19 100 GLY A O 1
ATOM 759 N N . PRO A 1 101 ? -2.158 3.327 -15.292 1.00 91.81 101 PRO A N 1
ATOM 760 C CA . PRO A 1 101 ? -3.364 3.799 -14.616 1.00 91.81 101 PRO A CA 1
ATOM 761 C C . PRO A 1 101 ? -3.828 2.855 -13.502 1.00 91.81 101 PRO A C 1
ATOM 763 O O . PRO A 1 101 ? -4.334 3.335 -12.490 1.00 91.81 101 PRO A O 1
ATOM 766 N N . GLU A 1 102 ? -3.608 1.545 -13.650 1.00 92.88 102 GLU A N 1
ATOM 767 C CA . GLU A 1 102 ? -3.964 0.563 -12.623 1.00 92.88 102 GLU A CA 1
ATOM 768 C C . GLU A 1 102 ? -3.171 0.778 -11.334 1.00 92.88 102 GLU A C 1
ATOM 770 O O . GLU A 1 102 ? -3.767 0.844 -10.263 1.00 92.88 102 GLU A O 1
ATOM 775 N N . LEU A 1 103 ? -1.854 1.004 -11.421 1.00 94.88 103 LEU A N 1
ATOM 776 C CA . LEU A 1 103 ? -1.036 1.336 -10.252 1.00 94.88 103 LEU A CA 1
ATOM 777 C C . LEU A 1 103 ? -1.482 2.658 -9.614 1.00 94.88 103 LEU A C 1
ATOM 779 O O . LEU A 1 103 ? -1.625 2.742 -8.398 1.00 94.88 103 LEU A O 1
ATOM 783 N N . VAL A 1 104 ? -1.761 3.687 -10.422 1.00 96.25 104 VAL A N 1
ATOM 784 C CA . VAL A 1 104 ? -2.273 4.979 -9.924 1.00 96.25 104 VAL A CA 1
ATOM 785 C C . VAL A 1 104 ? -3.622 4.813 -9.205 1.00 96.25 104 VAL A C 1
ATOM 787 O O . VAL A 1 104 ? -3.927 5.575 -8.282 1.00 96.25 104 VAL A O 1
ATOM 790 N N . GLY A 1 105 ? -4.406 3.792 -9.565 1.00 96.44 105 GLY A N 1
ATOM 791 C CA . GLY A 1 105 ? -5.666 3.429 -8.919 1.00 96.44 105 GLY A CA 1
ATOM 792 C C . GLY A 1 105 ? -5.551 3.202 -7.408 1.00 96.44 105 GLY A C 1
ATOM 793 O O . GLY A 1 105 ? -6.496 3.523 -6.684 1.00 96.44 105 GLY A O 1
ATOM 794 N N . VAL A 1 106 ? -4.383 2.780 -6.901 1.00 97.69 106 VAL A N 1
ATOM 795 C CA . VAL A 1 106 ? -4.144 2.608 -5.456 1.00 97.69 106 VAL A CA 1
ATOM 796 C C . VAL A 1 106 ? -4.400 3.895 -4.666 1.00 97.69 106 VAL A C 1
ATOM 798 O O . VAL A 1 106 ? -4.880 3.854 -3.535 1.00 97.69 106 VAL A O 1
ATOM 801 N N . VAL A 1 107 ? -4.159 5.066 -5.267 1.00 97.94 107 VAL A N 1
ATOM 802 C CA . VAL A 1 107 ? -4.407 6.353 -4.605 1.00 97.94 107 VAL A CA 1
ATOM 803 C C . VAL A 1 107 ? -5.901 6.576 -4.389 1.00 97.94 107 VAL A C 1
ATOM 805 O O . VAL A 1 107 ? -6.293 7.109 -3.354 1.00 97.94 107 VAL A O 1
ATOM 808 N N . ASN A 1 108 ? -6.748 6.138 -5.325 1.00 97.06 108 ASN A N 1
ATOM 809 C CA . ASN A 1 108 ? -8.200 6.236 -5.169 1.00 97.06 108 ASN A CA 1
ATOM 810 C C . ASN A 1 108 ? -8.692 5.315 -4.050 1.00 97.06 108 ASN A C 1
ATOM 812 O O . ASN A 1 108 ? -9.553 5.723 -3.267 1.00 97.06 108 ASN A O 1
ATOM 816 N N . VAL A 1 109 ? -8.117 4.112 -3.943 1.00 97.81 109 VAL A N 1
ATOM 817 C CA . VAL A 1 109 ? -8.380 3.176 -2.842 1.00 97.81 109 VAL A CA 1
ATOM 818 C C . VAL A 1 109 ? -8.003 3.834 -1.515 1.00 97.81 109 VAL A C 1
ATOM 820 O O . VAL A 1 109 ? -8.874 4.061 -0.677 1.00 97.81 109 VAL A O 1
ATOM 823 N N . LEU A 1 110 ? -6.745 4.256 -1.354 1.00 97.81 110 LEU A N 1
ATOM 824 C CA . LEU A 1 110 ? -6.260 4.890 -0.124 1.00 97.81 110 LEU A CA 1
ATOM 825 C C . LEU A 1 110 ? -7.081 6.129 0.250 1.00 97.81 110 LEU A C 1
ATOM 827 O O . LEU A 1 110 ? -7.503 6.252 1.395 1.00 97.81 110 LEU A O 1
ATOM 831 N N . ASN A 1 111 ? -7.379 7.008 -0.710 1.00 96.75 111 ASN A N 1
ATOM 832 C CA . ASN A 1 111 ? -8.219 8.183 -0.484 1.00 96.75 111 ASN A CA 1
ATOM 833 C C . ASN A 1 111 ? -9.622 7.801 0.018 1.00 96.75 111 ASN A C 1
ATOM 835 O O . ASN A 1 111 ? -10.127 8.410 0.957 1.00 96.75 111 ASN A O 1
ATOM 839 N N . THR A 1 112 ? -10.245 6.777 -0.571 1.00 96.12 112 THR A N 1
ATOM 840 C CA . THR A 1 112 ? -11.593 6.324 -0.193 1.00 96.12 112 THR A CA 1
ATOM 841 C C . THR A 1 112 ? -11.645 5.842 1.255 1.00 96.12 112 THR A C 1
ATOM 843 O O . THR A 1 112 ? -12.546 6.231 1.999 1.00 96.12 112 THR A O 1
ATOM 846 N N . TYR A 1 113 ? -10.676 5.032 1.680 1.00 96.19 113 TYR A N 1
ATOM 847 C CA . TYR A 1 113 ? -10.669 4.480 3.037 1.00 96.19 113 TYR A CA 1
ATOM 848 C C . TYR A 1 113 ? -10.132 5.470 4.079 1.00 96.19 113 TYR A C 1
ATOM 850 O O . TYR A 1 113 ? -10.661 5.530 5.186 1.00 96.19 113 TYR A O 1
ATOM 858 N N . LEU A 1 114 ? -9.186 6.342 3.720 1.00 95.94 114 LEU A N 1
ATOM 859 C CA . LEU A 1 114 ? -8.730 7.425 4.599 1.00 95.94 114 LEU A CA 1
ATOM 860 C C . LEU A 1 114 ? -9.785 8.526 4.796 1.00 95.94 114 LEU A C 1
ATOM 862 O O . LEU A 1 114 ? -9.761 9.210 5.814 1.00 95.94 114 LEU A O 1
ATOM 866 N N . LEU A 1 115 ? -10.739 8.700 3.872 1.00 95.00 115 LEU A N 1
ATOM 867 C CA . LEU A 1 115 ? -11.910 9.558 4.110 1.00 95.00 115 LEU A CA 1
ATOM 868 C C . LEU A 1 115 ? -12.814 8.999 5.217 1.00 95.00 115 LEU A C 1
ATOM 870 O O . LEU A 1 115 ? -13.393 9.762 5.995 1.00 95.00 115 LEU A O 1
ATOM 874 N N . LYS A 1 116 ? -12.942 7.670 5.291 1.00 94.19 116 LYS A N 1
ATOM 875 C CA . LYS A 1 116 ? -13.718 6.993 6.337 1.00 94.19 116 LYS A CA 1
ATOM 876 C C . LYS A 1 116 ? -12.974 7.043 7.670 1.00 94.19 116 LYS A C 1
ATOM 878 O O . LYS A 1 116 ? -13.555 7.462 8.677 1.00 94.19 116 LYS A O 1
ATOM 883 N N . GLU A 1 117 ? -11.690 6.694 7.647 1.00 94.56 117 GLU A N 1
ATOM 884 C CA . GLU A 1 117 ? -10.835 6.588 8.827 1.00 94.56 117 GLU A CA 1
ATOM 885 C C . GLU A 1 117 ? -9.488 7.316 8.639 1.00 94.56 117 GLU A C 1
ATOM 887 O O . GLU A 1 117 ? -8.454 6.697 8.369 1.00 94.56 117 GLU A O 1
ATOM 892 N N . PRO A 1 118 ? -9.460 8.653 8.810 1.00 94.06 118 PRO A N 1
ATOM 893 C CA . PRO A 1 118 ? -8.262 9.454 8.552 1.00 94.06 118 PRO A CA 1
ATOM 894 C C . PRO A 1 118 ? -7.136 9.187 9.553 1.00 94.06 118 PRO A C 1
ATOM 896 O O . PRO A 1 118 ? -5.976 9.454 9.260 1.00 94.06 118 PRO A O 1
ATOM 899 N N . THR A 1 119 ? -7.454 8.648 10.731 1.00 94.19 119 THR A N 1
ATOM 900 C CA . THR A 1 119 ? -6.490 8.310 11.787 1.00 94.19 119 THR A CA 1
ATOM 901 C C . THR A 1 119 ? -5.861 6.930 11.616 1.00 94.19 119 THR A C 1
ATOM 903 O O . THR A 1 119 ? -5.047 6.546 12.451 1.00 94.19 119 THR A O 1
ATOM 906 N N . SER A 1 120 ? -6.214 6.187 10.559 1.00 96.50 120 SER A N 1
ATOM 907 C CA . SER A 1 120 ? -5.660 4.857 10.310 1.00 96.50 120 SER A CA 1
ATOM 908 C C . SER A 1 120 ? -4.155 4.939 10.047 1.00 96.50 120 SER A C 1
ATOM 910 O O . SER A 1 120 ? -3.704 5.303 8.957 1.00 96.50 120 SER A O 1
ATOM 912 N N . ALA A 1 121 ? -3.362 4.585 11.061 1.00 96.19 121 ALA A N 1
ATOM 913 C CA . ALA A 1 121 ? -1.905 4.586 10.978 1.00 96.19 121 ALA A CA 1
ATOM 914 C C . ALA A 1 121 ? -1.399 3.623 9.893 1.00 96.19 121 ALA A C 1
ATOM 916 O O . ALA A 1 121 ? -0.408 3.914 9.227 1.00 96.19 121 ALA A O 1
ATOM 917 N N . ILE 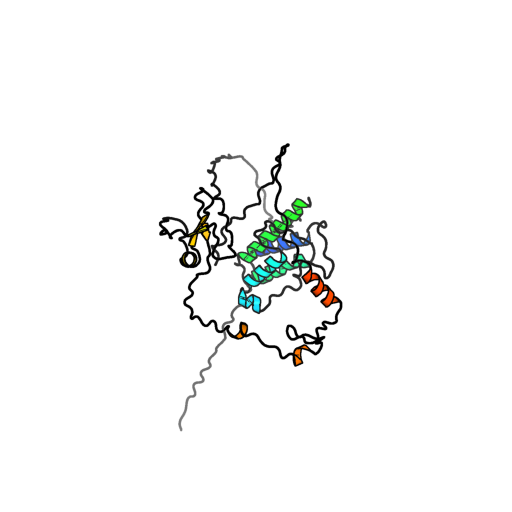A 1 122 ? -2.106 2.509 9.676 1.00 96.62 122 ILE A N 1
ATOM 918 C CA . ILE A 1 122 ? -1.764 1.506 8.663 1.00 96.62 122 ILE A CA 1
ATOM 919 C C . ILE A 1 122 ? -1.893 2.100 7.256 1.00 96.62 122 ILE A C 1
ATOM 921 O O . ILE A 1 122 ? -0.949 2.025 6.472 1.00 96.62 122 ILE A O 1
ATOM 925 N N . LEU A 1 123 ? -3.019 2.749 6.943 1.00 97.44 123 LEU A N 1
ATOM 926 C CA . LEU A 1 123 ? -3.226 3.347 5.621 1.00 97.44 123 LEU A CA 1
ATOM 927 C C . LEU A 1 123 ? -2.322 4.561 5.383 1.00 97.44 123 LEU A C 1
ATOM 929 O O . LEU A 1 123 ? -1.783 4.716 4.289 1.00 97.44 123 LEU A O 1
ATOM 933 N N . GLN A 1 124 ? -2.098 5.399 6.401 1.00 97.00 124 GLN A N 1
ATOM 934 C CA . GLN A 1 124 ? -1.126 6.493 6.299 1.00 97.00 124 GLN A CA 1
ATOM 935 C C . GLN A 1 124 ? 0.292 5.966 6.045 1.00 97.00 124 GLN A C 1
ATOM 937 O O . GLN A 1 124 ? 1.026 6.535 5.238 1.00 97.00 124 GLN A O 1
ATOM 942 N N . LYS A 1 125 ? 0.663 4.849 6.682 1.00 96.44 125 LYS A N 1
ATOM 943 C CA . LYS A 1 125 ? 1.953 4.195 6.463 1.00 96.44 125 LYS A CA 1
ATOM 944 C C . LYS A 1 125 ? 2.096 3.692 5.026 1.00 96.44 125 LYS A C 1
ATOM 946 O O . LYS A 1 125 ? 3.145 3.911 4.432 1.00 96.44 125 LYS A O 1
ATOM 951 N N . TRP A 1 126 ? 1.043 3.124 4.435 1.00 97.88 126 TRP A N 1
ATOM 952 C CA . TRP A 1 126 ? 1.038 2.768 3.010 1.00 97.88 126 TRP A CA 1
ATOM 953 C C . TRP A 1 126 ? 1.254 3.973 2.090 1.00 97.88 126 TRP A C 1
ATOM 955 O O . TRP A 1 126 ? 2.027 3.873 1.140 1.00 97.88 126 TRP A O 1
ATOM 965 N N . VAL A 1 127 ? 0.635 5.123 2.378 1.00 97.94 127 VAL A N 1
ATOM 966 C CA . VAL A 1 127 ? 0.877 6.360 1.612 1.00 97.94 127 VAL A CA 1
ATOM 967 C C . VAL A 1 127 ? 2.357 6.750 1.664 1.00 97.94 127 VAL A C 1
ATOM 969 O O . VAL A 1 127 ? 2.957 7.029 0.624 1.00 97.94 127 VAL A O 1
ATOM 972 N N . ASP A 1 128 ? 2.960 6.742 2.853 1.00 96.81 128 ASP A N 1
ATOM 973 C CA . ASP A 1 128 ? 4.364 7.118 3.039 1.00 96.81 128 ASP A CA 1
ATOM 974 C C . ASP A 1 128 ? 5.329 6.107 2.381 1.00 96.81 128 ASP A C 1
ATOM 976 O O . ASP A 1 128 ? 6.295 6.508 1.722 1.00 96.81 128 ASP A O 1
ATOM 980 N N . ASP A 1 129 ? 5.052 4.805 2.495 1.00 96.75 129 ASP A N 1
ATOM 981 C CA . ASP A 1 129 ? 5.882 3.733 1.930 1.00 96.75 129 ASP A CA 1
ATOM 982 C C . ASP A 1 129 ? 5.846 3.728 0.399 1.00 96.75 129 ASP A C 1
ATOM 984 O O . ASP A 1 129 ? 6.897 3.658 -0.246 1.00 96.75 129 ASP A O 1
ATOM 988 N N . LEU A 1 130 ? 4.663 3.880 -0.202 1.00 97.38 130 LEU A N 1
ATOM 989 C CA . LEU A 1 130 ? 4.518 3.985 -1.655 1.00 97.38 130 LEU A CA 1
ATOM 990 C C . LEU A 1 130 ? 5.171 5.264 -2.193 1.00 97.38 130 LEU A C 1
ATOM 992 O O . LEU A 1 130 ? 5.814 5.228 -3.241 1.00 97.38 130 LEU A O 1
ATOM 996 N N . THR A 1 131 ? 5.071 6.378 -1.459 1.00 97.19 131 THR A N 1
ATOM 997 C CA . THR A 1 131 ? 5.718 7.645 -1.842 1.00 97.19 131 THR A CA 1
ATOM 998 C C . THR A 1 131 ? 7.237 7.492 -1.843 1.00 97.19 131 THR A C 1
ATOM 1000 O O . THR A 1 131 ? 7.885 7.785 -2.847 1.00 97.19 131 THR A O 1
ATOM 1003 N N . THR A 1 132 ? 7.798 6.952 -0.759 1.00 96.06 132 THR A N 1
ATOM 1004 C CA . THR A 1 132 ? 9.242 6.697 -0.624 1.00 96.06 132 THR A CA 1
ATOM 1005 C C . THR A 1 132 ? 9.748 5.758 -1.723 1.00 96.06 132 THR A C 1
ATOM 1007 O O . THR A 1 132 ? 10.813 5.963 -2.306 1.00 96.06 132 THR A O 1
ATOM 1010 N N . SER A 1 133 ? 8.961 4.735 -2.050 1.00 95.75 133 SER A N 1
ATOM 1011 C CA . SER A 1 133 ? 9.290 3.758 -3.091 1.00 95.75 133 SER A CA 1
ATOM 1012 C C . SER A 1 133 ? 9.260 4.373 -4.495 1.00 95.75 133 SER A C 1
ATOM 1014 O O . SER A 1 133 ? 10.102 4.058 -5.344 1.00 95.75 133 SER A O 1
ATOM 1016 N N . ALA A 1 134 ? 8.347 5.316 -4.741 1.00 95.69 134 ALA A N 1
ATOM 1017 C CA . ALA A 1 134 ? 8.303 6.050 -6.001 1.00 95.69 134 ALA A CA 1
ATOM 1018 C C . ALA A 1 134 ? 9.532 6.958 -6.144 1.00 95.69 134 ALA A C 1
ATOM 1020 O O . ALA A 1 134 ? 10.200 6.928 -7.177 1.00 95.69 134 ALA A O 1
ATOM 1021 N N . GLU A 1 135 ? 9.914 7.679 -5.086 1.00 94.88 135 GLU A N 1
ATOM 1022 C CA . GLU A 1 135 ? 11.138 8.495 -5.059 1.00 94.88 135 GLU A CA 1
ATOM 1023 C C . GLU A 1 135 ? 12.407 7.668 -5.316 1.00 94.88 135 GLU A C 1
ATOM 1025 O O . GLU A 1 135 ? 13.301 8.078 -6.071 1.00 94.88 135 GLU A O 1
ATOM 1030 N N . LEU A 1 136 ? 12.476 6.469 -4.731 1.00 93.62 136 LEU A N 1
ATOM 1031 C CA . LEU A 1 136 ? 13.572 5.533 -4.962 1.00 93.62 136 LEU A CA 1
ATOM 1032 C C . LEU A 1 136 ? 13.617 5.054 -6.420 1.00 93.62 136 LEU A C 1
ATOM 1034 O O . LEU A 1 136 ? 14.705 4.906 -6.989 1.00 93.62 136 LEU A O 1
ATOM 1038 N N . SER A 1 137 ? 12.454 4.866 -7.045 1.00 93.50 137 SER A N 1
ATOM 1039 C CA . SER A 1 137 ? 12.345 4.485 -8.456 1.00 93.50 137 SER A CA 1
ATOM 1040 C C . SER A 1 137 ? 12.896 5.576 -9.381 1.00 93.50 137 SER A C 1
ATOM 1042 O O . SER A 1 137 ? 13.641 5.264 -10.312 1.00 93.50 137 SER A O 1
ATOM 1044 N N . PHE A 1 138 ? 12.644 6.860 -9.098 1.00 92.38 138 PHE A N 1
ATOM 1045 C CA . PHE A 1 138 ? 13.274 7.969 -9.834 1.00 92.38 138 PHE A CA 1
ATOM 1046 C C . PHE A 1 138 ? 14.793 8.000 -9.645 1.00 92.38 138 PHE A C 1
ATOM 1048 O O . PHE A 1 138 ? 15.545 8.096 -10.619 1.00 92.38 138 PHE A O 1
ATOM 1055 N N . SER A 1 139 ? 15.241 7.851 -8.396 1.00 90.44 139 SER A N 1
ATOM 1056 C CA . SER A 1 139 ? 16.660 7.885 -8.029 1.00 90.44 139 SER A CA 1
ATOM 1057 C C . SER A 1 139 ? 17.459 6.776 -8.718 1.00 90.44 139 SER A C 1
ATOM 1059 O O . SER A 1 139 ? 18.530 7.026 -9.275 1.00 90.44 139 SER A O 1
ATOM 1061 N N . THR A 1 140 ? 16.912 5.559 -8.744 1.00 89.38 140 THR A N 1
ATOM 1062 C CA . THR A 1 140 ? 17.527 4.389 -9.389 1.00 89.38 140 THR A CA 1
ATOM 1063 C C . THR A 1 140 ? 17.634 4.571 -10.904 1.00 89.38 140 THR A C 1
ATOM 1065 O O . THR A 1 140 ? 18.669 4.266 -11.495 1.00 89.38 140 THR A O 1
ATOM 1068 N N . ASN A 1 141 ? 16.607 5.145 -11.533 1.00 83.06 141 ASN A N 1
ATOM 1069 C CA . ASN A 1 141 ? 16.568 5.359 -12.980 1.00 83.06 141 ASN A CA 1
ATOM 1070 C C . ASN A 1 141 ? 17.281 6.643 -13.442 1.00 83.06 141 ASN A C 1
ATOM 1072 O O . ASN A 1 141 ? 17.258 6.960 -14.630 1.00 83.06 141 ASN A O 1
ATOM 1076 N N . ARG A 1 142 ? 17.929 7.388 -12.529 1.00 82.19 142 ARG A N 1
ATOM 1077 C CA . ARG A 1 142 ? 18.535 8.712 -12.793 1.00 82.19 142 ARG A CA 1
ATOM 1078 C C . ARG A 1 142 ? 17.558 9.707 -13.433 1.00 82.19 142 ARG A C 1
ATOM 1080 O O . ARG A 1 142 ? 17.977 10.640 -14.120 1.00 82.19 142 ARG A O 1
ATOM 1087 N N . ALA A 1 143 ? 16.265 9.507 -13.212 1.00 78.75 143 ALA A N 1
ATOM 1088 C CA . ALA A 1 143 ? 15.228 10.425 -13.638 1.00 78.75 143 ALA A CA 1
ATOM 1089 C C . ALA A 1 143 ? 15.107 11.555 -12.606 1.00 78.75 143 ALA A C 1
ATOM 1091 O O . ALA A 1 143 ? 15.345 11.360 -11.413 1.00 78.75 143 ALA A O 1
ATOM 1092 N N . SER A 1 144 ? 14.768 12.760 -13.064 1.00 83.25 144 SER A N 1
ATOM 1093 C CA . SER A 1 144 ? 14.493 13.874 -12.151 1.00 83.25 144 SER A CA 1
ATOM 1094 C C . SER A 1 144 ? 13.108 13.699 -11.536 1.00 83.25 144 SER A C 1
ATOM 1096 O O . SER A 1 144 ? 12.175 13.319 -12.240 1.00 83.25 144 SER A O 1
ATOM 1098 N N . LEU A 1 145 ? 12.974 13.996 -10.241 1.00 83.81 145 LEU A N 1
ATOM 1099 C CA . LEU A 1 145 ? 11.673 13.974 -9.577 1.00 83.81 145 LEU A CA 1
ATOM 1100 C C . LEU A 1 145 ? 10.718 14.973 -10.250 1.00 83.81 145 LEU A C 1
ATOM 1102 O O . LEU A 1 145 ? 11.136 16.100 -10.550 1.00 83.81 145 LEU A O 1
ATOM 1106 N N . PRO A 1 146 ? 9.445 14.603 -10.466 1.00 82.25 146 PRO A N 1
ATOM 1107 C CA . PRO A 1 146 ? 8.447 15.531 -10.967 1.00 82.25 146 PRO A CA 1
ATOM 1108 C C . PRO A 1 146 ? 8.323 16.702 -9.991 1.00 82.25 146 PRO A C 1
ATOM 1110 O O . PRO A 1 146 ? 8.023 16.515 -8.812 1.00 82.25 146 PRO A O 1
ATOM 1113 N N . SER A 1 147 ? 8.565 17.919 -10.476 1.00 78.31 147 SER A N 1
ATOM 1114 C CA . SER A 1 147 ? 8.396 19.123 -9.665 1.00 78.31 147 SER A CA 1
ATOM 1115 C C . SER A 1 147 ? 6.927 19.253 -9.272 1.00 78.31 147 SER A C 1
ATOM 1117 O O . SER A 1 147 ? 6.071 19.488 -10.127 1.00 78.31 147 SER A O 1
ATOM 1119 N N . LEU A 1 148 ? 6.625 19.103 -7.982 1.00 74.00 148 LEU A N 1
ATOM 1120 C CA . LEU A 1 148 ? 5.326 19.478 -7.444 1.00 74.00 148 LEU A CA 1
ATOM 1121 C C . LEU A 1 148 ? 5.232 20.997 -7.553 1.00 74.00 148 LEU A C 1
ATOM 1123 O O . LEU A 1 148 ? 5.887 21.727 -6.807 1.00 74.00 148 LEU A O 1
ATOM 1127 N N . SER A 1 149 ? 4.436 21.491 -8.498 1.00 55.50 149 SER A N 1
ATOM 1128 C CA . SER A 1 149 ? 4.065 22.900 -8.532 1.00 55.50 149 SER A CA 1
ATOM 1129 C C . SER A 1 149 ? 3.217 23.191 -7.298 1.00 55.50 149 SER A C 1
ATOM 1131 O O . SER A 1 149 ? 1.992 23.078 -7.330 1.00 55.50 149 SER A O 1
ATOM 1133 N N . LEU A 1 150 ? 3.883 23.519 -6.189 1.00 52.78 150 LEU A N 1
ATOM 1134 C CA . LEU A 1 150 ? 3.232 24.048 -5.003 1.00 52.78 150 LEU A CA 1
ATOM 1135 C C . LEU A 1 150 ? 2.401 25.262 -5.433 1.00 52.78 150 LEU A C 1
ATOM 1137 O O . LEU A 1 150 ? 2.918 26.117 -6.167 1.00 52.78 150 LEU A O 1
ATOM 1141 N N . PRO A 1 151 ? 1.131 25.362 -5.004 1.00 45.50 151 PRO A N 1
ATOM 1142 C CA . PRO A 1 151 ? 0.331 26.539 -5.272 1.00 45.50 151 PRO A CA 1
ATOM 1143 C C . PRO A 1 151 ? 1.074 27.741 -4.693 1.00 45.50 151 PRO A C 1
ATOM 1145 O O . PRO A 1 151 ? 1.245 27.877 -3.482 1.00 45.50 151 PRO A O 1
ATOM 1148 N N . THR A 1 152 ? 1.588 28.579 -5.592 1.00 38.66 152 THR A N 1
ATOM 1149 C CA . THR A 1 152 ? 2.272 29.820 -5.252 1.00 38.66 152 THR A CA 1
ATOM 1150 C C . THR A 1 152 ? 1.249 30.706 -4.567 1.00 38.66 152 THR A C 1
ATOM 1152 O O . THR A 1 152 ? 0.419 31.338 -5.218 1.00 38.66 152 THR A O 1
ATOM 1155 N N . VAL A 1 153 ? 1.279 30.730 -3.238 1.00 43.59 153 VAL A N 1
ATOM 1156 C CA . VAL A 1 153 ? 0.593 31.764 -2.475 1.00 43.59 153 VAL A CA 1
ATOM 1157 C C . VAL A 1 153 ? 1.318 33.055 -2.830 1.00 43.59 153 VAL A C 1
ATOM 1159 O O . VAL A 1 153 ? 2.443 33.291 -2.391 1.00 43.59 153 VAL A O 1
ATOM 1162 N N . ALA A 1 154 ? 0.714 33.848 -3.712 1.00 47.06 154 ALA A N 1
ATOM 1163 C CA . ALA A 1 154 ? 1.198 35.164 -4.089 1.00 47.06 154 ALA A CA 1
ATOM 1164 C C . ALA A 1 154 ? 1.137 36.081 -2.858 1.00 47.06 154 ALA A C 1
ATOM 1166 O O . ALA A 1 154 ? 0.175 36.814 -2.647 1.00 47.06 154 ALA A O 1
ATOM 1167 N N . SER A 1 155 ? 2.164 36.007 -2.013 1.00 46.12 155 SER A N 1
ATOM 1168 C CA . SER A 1 155 ? 2.362 36.922 -0.898 1.00 46.12 155 SER A CA 1
ATOM 1169 C C . SER A 1 155 ? 3.018 38.188 -1.433 1.00 46.12 155 SER A C 1
ATOM 1171 O O . SER A 1 155 ? 4.238 38.341 -1.429 1.00 46.12 155 SER A O 1
ATOM 1173 N N . ALA A 1 156 ? 2.190 39.103 -1.927 1.00 53.81 156 ALA A N 1
ATOM 1174 C CA . ALA A 1 156 ? 2.572 40.498 -2.035 1.00 53.81 156 ALA A CA 1
ATOM 1175 C C . ALA A 1 156 ? 2.713 41.062 -0.615 1.00 53.81 156 ALA A C 1
ATOM 1177 O O . ALA A 1 156 ? 1.714 41.147 0.087 1.00 53.81 156 ALA A O 1
ATOM 1178 N N . HIS A 1 157 ? 3.933 41.404 -0.188 1.00 43.34 157 HIS A N 1
ATOM 1179 C CA . HIS A 1 157 ? 4.237 42.654 0.522 1.00 43.34 157 HIS A CA 1
ATOM 1180 C C . HIS A 1 157 ? 5.729 42.772 0.894 1.0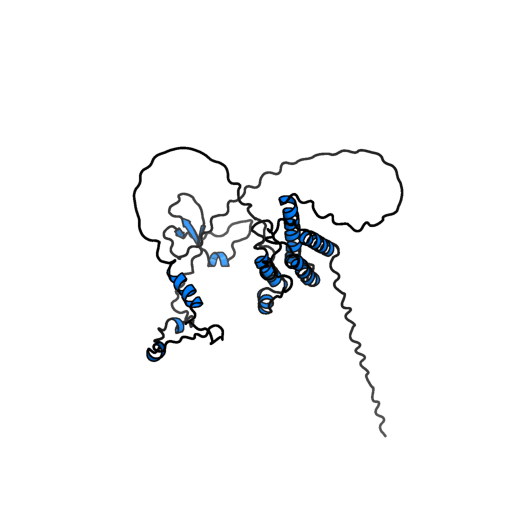0 43.34 157 HIS A C 1
ATOM 1182 O O . HIS A 1 157 ? 6.250 42.010 1.699 1.00 43.34 157 HIS A O 1
ATOM 1188 N N . SER A 1 158 ? 6.334 43.813 0.314 1.00 46.00 158 SER A N 1
ATOM 1189 C CA . SER A 1 158 ? 7.238 44.797 0.930 1.00 46.00 158 SER A CA 1
ATOM 1190 C C . SER A 1 158 ? 8.653 44.409 1.393 1.00 46.00 158 SER A C 1
ATOM 1192 O O . SER A 1 158 ? 8.860 43.717 2.382 1.00 46.00 158 SER A O 1
ATOM 1194 N N . ASP A 1 159 ? 9.609 45.027 0.689 1.00 47.38 159 ASP A N 1
ATOM 1195 C CA . ASP A 1 159 ? 10.894 45.579 1.140 1.00 47.38 159 ASP A CA 1
ATOM 1196 C C . ASP A 1 159 ? 11.161 45.608 2.658 1.00 47.38 159 ASP A C 1
ATOM 1198 O O . ASP A 1 159 ? 10.462 46.304 3.395 1.00 47.38 159 ASP A O 1
ATOM 1202 N N . ALA A 1 160 ? 12.285 45.013 3.081 1.00 40.03 160 ALA A N 1
ATOM 1203 C CA . ALA A 1 160 ? 13.225 45.621 4.034 1.00 40.03 160 ALA A CA 1
ATOM 1204 C C . ALA A 1 160 ? 14.582 44.881 4.073 1.00 40.03 160 ALA A C 1
ATOM 1206 O O . ALA A 1 160 ? 14.678 43.677 3.861 1.00 40.03 160 ALA A O 1
ATOM 1207 N N . ALA A 1 161 ? 15.620 45.672 4.337 1.00 52.00 161 ALA A N 1
ATOM 1208 C CA . ALA A 1 161 ? 17.063 45.476 4.178 1.00 52.00 161 ALA A CA 1
ATOM 1209 C C . ALA A 1 161 ? 17.750 44.357 5.020 1.00 52.00 161 ALA A C 1
ATOM 1211 O O . ALA A 1 161 ? 17.159 43.832 5.962 1.00 52.00 161 ALA A O 1
ATOM 1212 N N . PRO A 1 162 ? 19.028 44.016 4.711 1.00 61.56 162 PRO A N 1
ATOM 1213 C CA . PRO A 1 162 ? 19.787 42.917 5.326 1.00 61.56 162 PRO A CA 1
ATOM 1214 C C . PRO A 1 162 ? 20.646 43.366 6.529 1.00 61.56 162 PRO A C 1
ATOM 1216 O O . PRO A 1 162 ? 20.777 44.572 6.732 1.00 61.56 162 PRO A O 1
ATOM 1219 N N . VAL A 1 163 ? 21.290 42.388 7.222 1.00 51.38 163 VAL A N 1
ATOM 1220 C CA . VAL A 1 163 ? 22.510 42.428 8.111 1.00 51.38 163 VAL A CA 1
ATOM 1221 C C . VAL A 1 163 ? 22.267 41.730 9.485 1.00 51.38 163 VAL A C 1
ATOM 1223 O O . VAL A 1 163 ? 21.178 41.883 10.027 1.00 51.38 163 VAL A O 1
ATOM 1226 N N . PRO A 1 164 ? 23.242 41.052 10.154 1.00 54.84 164 PRO A N 1
ATOM 1227 C CA . PRO A 1 164 ? 24.269 40.098 9.708 1.00 54.84 164 PRO A CA 1
ATOM 1228 C C . PRO A 1 164 ? 24.408 38.834 10.623 1.00 54.84 164 PRO A C 1
ATOM 1230 O O . PRO A 1 164 ? 23.738 38.658 11.634 1.00 54.84 164 PRO A O 1
ATOM 1233 N N . ALA A 1 165 ? 25.361 37.982 10.234 1.00 49.41 165 ALA A N 1
ATOM 1234 C CA . ALA A 1 165 ? 26.004 36.848 10.910 1.00 49.41 165 ALA A CA 1
ATOM 1235 C C . ALA A 1 165 ? 25.923 36.705 12.452 1.00 49.41 165 ALA A C 1
ATOM 1237 O O . ALA A 1 165 ? 26.304 37.600 13.204 1.00 49.41 165 ALA A O 1
ATOM 1238 N N . GLY A 1 166 ? 25.626 35.475 12.899 1.00 37.75 166 GLY A N 1
ATOM 1239 C CA . GLY A 1 166 ? 25.811 35.017 14.279 1.00 37.75 166 GLY A CA 1
ATOM 1240 C C . GLY A 1 166 ? 25.899 33.487 14.413 1.00 37.75 166 GLY A C 1
ATOM 1241 O O . GLY A 1 166 ? 24.904 32.793 14.271 1.00 37.75 166 GLY A O 1
ATOM 1242 N N . ALA A 1 167 ? 27.119 33.004 14.675 1.00 40.34 167 ALA A N 1
ATOM 1243 C CA . ALA A 1 167 ? 27.531 31.797 15.413 1.00 40.34 167 ALA A CA 1
ATOM 1244 C C . ALA A 1 167 ? 26.781 30.447 15.233 1.00 40.34 167 ALA A C 1
ATOM 1246 O O . ALA A 1 167 ? 25.738 30.199 15.829 1.00 40.34 167 ALA A O 1
ATOM 1247 N N . ARG A 1 168 ? 27.443 29.491 14.554 1.00 37.78 168 ARG A N 1
ATOM 1248 C CA . ARG A 1 168 ? 27.214 28.038 14.704 1.00 37.78 168 ARG A CA 1
ATOM 1249 C C . ARG A 1 168 ? 28.090 27.500 15.839 1.00 37.78 168 ARG A C 1
ATOM 1251 O O . ARG A 1 168 ? 29.309 27.453 15.696 1.00 37.78 168 ARG A O 1
ATOM 1258 N N . THR A 1 169 ? 27.477 27.033 16.920 1.00 37.41 169 THR A N 1
ATOM 1259 C CA . THR A 1 169 ? 28.102 26.138 17.903 1.00 37.41 169 THR A CA 1
ATOM 1260 C C . THR A 1 169 ? 27.766 24.694 17.542 1.00 37.41 169 THR A C 1
ATOM 1262 O O . THR A 1 169 ? 26.612 24.277 17.542 1.00 37.41 169 THR A O 1
ATOM 1265 N N . VAL A 1 170 ? 28.804 23.935 17.194 1.00 45.31 170 VAL A N 1
ATOM 1266 C CA . VAL A 1 170 ? 28.764 22.488 16.974 1.00 45.31 170 VAL A CA 1
ATOM 1267 C C . VAL A 1 170 ? 29.099 21.817 18.303 1.00 45.31 170 VAL A C 1
ATOM 1269 O O . VAL A 1 170 ? 30.227 21.923 18.775 1.00 45.31 170 VAL A O 1
ATOM 1272 N N . SER A 1 171 ? 28.138 21.115 18.899 1.00 38.81 171 SER A N 1
ATOM 1273 C CA . SER A 1 171 ? 28.378 20.194 20.014 1.00 38.81 171 SER A CA 1
ATOM 1274 C C . SER A 1 171 ? 27.942 18.789 19.601 1.00 38.81 171 SER A C 1
ATOM 1276 O O . SER A 1 171 ? 26.768 18.436 19.691 1.00 38.81 171 SER A O 1
ATOM 1278 N N . GLY A 1 172 ? 28.897 17.999 19.107 1.00 33.97 172 GLY A N 1
ATOM 1279 C CA . GLY A 1 172 ? 28.725 16.566 18.893 1.00 33.97 172 GLY A CA 1
ATOM 1280 C C . GLY A 1 172 ? 28.965 15.801 20.194 1.00 33.97 172 GLY A C 1
ATOM 1281 O O . GLY A 1 172 ? 29.988 15.985 20.855 1.00 33.97 172 GLY A O 1
ATOM 1282 N N . HIS A 1 173 ? 28.030 14.929 20.559 1.00 40.41 173 HIS A N 1
ATOM 1283 C CA . HIS A 1 173 ? 28.233 13.897 21.573 1.00 40.41 173 HIS A CA 1
ATOM 1284 C C . HIS A 1 173 ? 28.241 12.522 20.890 1.00 40.41 173 HIS A C 1
ATOM 1286 O O . HIS A 1 173 ? 27.290 12.205 20.175 1.00 40.41 173 HIS A O 1
ATOM 1292 N N . PRO A 1 174 ? 29.287 11.695 21.082 1.00 41.81 174 PRO A N 1
ATOM 1293 C CA . PRO A 1 174 ? 29.328 10.346 20.540 1.00 41.81 174 PRO A CA 1
ATOM 1294 C C . PRO A 1 174 ? 28.490 9.418 21.429 1.00 41.81 174 PRO A C 1
ATOM 1296 O O . PRO A 1 174 ? 28.885 9.053 22.538 1.00 41.81 174 PRO A O 1
ATOM 1299 N N . GLY A 1 175 ? 27.300 9.059 20.947 1.00 41.56 175 GLY A N 1
ATOM 1300 C CA . GLY A 1 175 ? 26.448 8.046 21.563 1.00 41.56 175 GLY A CA 1
ATOM 1301 C C . GLY A 1 175 ? 27.074 6.656 21.437 1.00 41.56 175 GLY A C 1
ATOM 1302 O O . GLY A 1 175 ? 27.409 6.212 20.342 1.00 41.56 175 GLY A O 1
ATOM 1303 N N . LYS A 1 176 ? 27.242 5.986 22.580 1.00 48.81 176 LYS A N 1
ATOM 1304 C CA . LYS A 1 176 ? 27.742 4.611 22.711 1.00 48.81 176 LYS A CA 1
ATOM 1305 C C . LYS A 1 176 ? 26.882 3.639 21.895 1.00 48.81 176 LYS A C 1
ATOM 1307 O O . LYS A 1 176 ? 25.659 3.632 22.026 1.00 48.81 176 LYS A O 1
ATOM 1312 N N . GLY A 1 177 ? 27.545 2.817 21.082 1.00 38.50 177 GLY A N 1
ATOM 1313 C CA . GLY A 1 177 ? 26.921 1.797 20.244 1.00 38.50 177 GLY A CA 1
ATOM 1314 C C . GLY A 1 177 ? 26.095 0.803 21.060 1.00 38.50 177 GLY A C 1
ATOM 1315 O O . GLY A 1 177 ? 26.567 0.244 22.049 1.00 38.50 177 GLY A O 1
ATOM 1316 N N . LYS A 1 178 ? 24.848 0.597 20.630 1.00 52.69 178 LYS A N 1
ATOM 1317 C CA . LYS A 1 178 ? 23.989 -0.491 21.095 1.00 52.69 178 LYS A CA 1
ATOM 1318 C C . LYS A 1 178 ? 24.542 -1.808 20.545 1.00 52.69 178 LYS A C 1
ATOM 1320 O O . LYS A 1 178 ? 24.685 -1.954 19.334 1.00 52.69 178 LYS A O 1
ATOM 1325 N N . HIS A 1 179 ? 24.846 -2.755 21.430 1.00 44.38 179 HIS A N 1
ATOM 1326 C CA . HIS A 1 179 ? 25.117 -4.134 21.034 1.00 44.38 179 HIS A CA 1
ATOM 1327 C C . HIS A 1 179 ? 23.838 -4.745 20.450 1.00 44.38 179 HIS A C 1
ATOM 1329 O O . HIS A 1 179 ? 22.798 -4.764 21.106 1.00 44.38 179 HIS A O 1
ATOM 1335 N N . CYS A 1 180 ? 23.922 -5.214 19.206 1.00 39.38 180 CYS A N 1
ATOM 1336 C CA . CYS A 1 180 ? 22.881 -6.001 18.562 1.00 39.38 180 CYS A CA 1
ATOM 1337 C C . CYS A 1 180 ? 22.844 -7.381 19.237 1.00 39.38 180 CYS A C 1
ATOM 1339 O O . CYS A 1 180 ? 23.839 -8.106 19.219 1.00 39.38 180 CYS A O 1
ATOM 1341 N N . VAL A 1 181 ? 21.725 -7.710 19.882 1.00 44.03 181 VAL A N 1
ATOM 1342 C CA . VAL A 1 181 ? 21.454 -9.063 20.375 1.00 44.03 181 VAL A CA 1
ATOM 1343 C C . VAL A 1 181 ? 21.139 -9.912 19.147 1.00 44.03 181 VAL A C 1
ATOM 1345 O O . VAL A 1 181 ? 20.182 -9.629 18.429 1.00 44.03 181 VAL A O 1
ATOM 1348 N N . GLN A 1 182 ? 21.983 -10.903 18.866 1.00 44.97 182 GLN A N 1
ATOM 1349 C CA . GLN A 1 182 ? 21.745 -11.858 17.788 1.00 44.97 182 GLN A CA 1
ATOM 1350 C C . GLN A 1 182 ? 20.461 -12.631 18.106 1.00 44.97 182 GLN A C 1
ATOM 1352 O O . GLN A 1 182 ? 20.315 -13.155 19.212 1.00 44.97 182 GLN A O 1
ATOM 1357 N N . LYS A 1 183 ? 19.512 -12.652 17.161 1.00 46.91 183 LYS A N 1
ATOM 1358 C CA . LYS A 1 183 ? 18.295 -13.460 17.285 1.00 46.91 183 LYS A CA 1
ATOM 1359 C C . LYS A 1 183 ? 18.709 -14.927 17.427 1.00 46.91 183 LYS A C 1
ATOM 1361 O O . LYS A 1 183 ? 19.484 -15.424 16.613 1.00 46.91 183 LYS A O 1
ATOM 1366 N N . LEU A 1 184 ? 18.218 -15.573 18.483 1.00 44.56 184 LEU A N 1
ATOM 1367 C CA . LEU A 1 184 ? 18.339 -17.015 18.671 1.00 44.56 184 LEU A CA 1
ATOM 1368 C C . LEU A 1 184 ? 17.590 -17.705 17.528 1.00 44.56 184 LEU A C 1
ATOM 1370 O O . LEU A 1 184 ? 16.466 -17.324 17.205 1.00 44.56 184 LEU A O 1
ATOM 1374 N N . ASP A 1 185 ? 18.252 -18.667 16.899 1.00 44.78 185 ASP A N 1
ATOM 1375 C CA . ASP A 1 185 ? 17.733 -19.434 15.771 1.00 44.78 185 ASP A CA 1
ATOM 1376 C C . ASP A 1 185 ? 16.509 -20.242 16.238 1.00 44.78 185 ASP A C 1
ATOM 1378 O O . ASP A 1 185 ? 16.630 -21.143 17.072 1.00 44.78 185 ASP A O 1
ATOM 1382 N N . SER A 1 186 ? 15.309 -19.867 15.787 1.00 49.59 186 SER A N 1
ATOM 1383 C CA . SER A 1 186 ? 14.066 -20.551 16.148 1.00 49.59 186 SER A CA 1
ATOM 1384 C C . SER A 1 186 ? 13.750 -21.601 15.087 1.00 49.59 186 SER A C 1
ATOM 1386 O O . SER A 1 186 ? 13.206 -21.279 14.031 1.00 49.59 186 SER A O 1
ATOM 1388 N N . LYS A 1 187 ? 14.100 -22.859 15.358 1.00 54.66 187 LYS A N 1
ATOM 1389 C CA . LYS A 1 187 ? 13.753 -23.997 14.502 1.00 54.66 187 LYS A CA 1
ATOM 1390 C C . LYS A 1 187 ? 12.406 -24.576 14.940 1.00 54.66 187 LYS A C 1
ATOM 1392 O O . LYS A 1 187 ? 12.239 -24.933 16.104 1.00 54.66 187 LYS A O 1
ATOM 1397 N N . ILE A 1 188 ? 11.460 -24.671 14.008 1.00 52.19 188 ILE A N 1
ATOM 1398 C CA . ILE A 1 188 ? 10.210 -25.419 14.196 1.00 52.19 188 ILE A CA 1
ATOM 1399 C C . ILE A 1 188 ? 10.573 -26.906 14.081 1.00 52.19 188 ILE A C 1
ATOM 1401 O O . ILE A 1 188 ? 11.176 -27.314 13.090 1.00 52.19 188 ILE A O 1
ATOM 1405 N N . LEU A 1 189 ? 10.311 -27.687 15.130 1.00 51.53 189 LEU A N 1
ATOM 1406 C CA . LEU A 1 189 ? 10.586 -29.124 15.149 1.00 51.53 189 LEU A CA 1
ATOM 1407 C C . LEU A 1 189 ? 9.364 -29.871 14.605 1.00 51.53 189 LEU A C 1
ATOM 1409 O O . LEU A 1 189 ? 8.270 -29.716 15.141 1.00 51.53 189 LEU A O 1
ATOM 1413 N N . ASP A 1 190 ? 9.563 -30.694 13.574 1.00 48.81 190 ASP A N 1
ATOM 1414 C CA . ASP A 1 190 ? 8.478 -31.450 12.930 1.00 48.81 190 ASP A CA 1
ATOM 1415 C C . ASP A 1 190 ? 7.956 -32.610 13.798 1.00 48.81 190 ASP A C 1
ATOM 1417 O O . ASP A 1 190 ? 6.824 -33.046 13.618 1.00 48.81 190 ASP A O 1
ATOM 1421 N N . ASN A 1 191 ? 8.739 -33.080 14.781 1.00 56.44 191 ASN A N 1
ATOM 1422 C CA . ASN A 1 191 ? 8.382 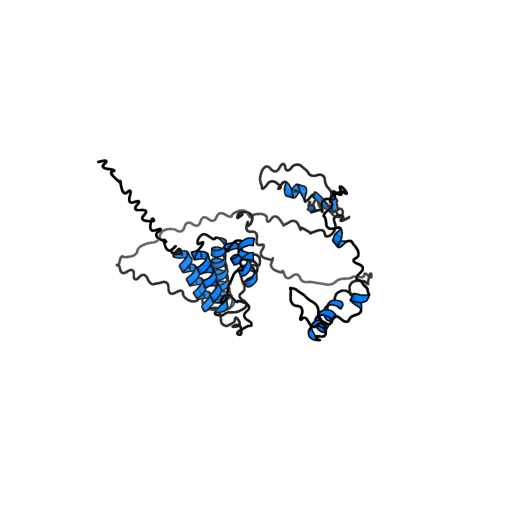-34.187 15.673 1.00 56.44 191 ASN A CA 1
ATOM 1423 C C . ASN A 1 191 ? 8.706 -33.853 17.139 1.00 56.44 191 ASN A C 1
ATOM 1425 O O . ASN A 1 191 ? 9.751 -33.282 17.445 1.00 56.44 191 ASN A O 1
ATOM 1429 N N . SER A 1 192 ? 7.833 -34.269 18.064 1.00 57.81 192 SER A N 1
ATOM 1430 C CA . SER A 1 192 ? 7.912 -33.967 19.507 1.00 57.81 192 SER A CA 1
ATOM 1431 C C . SER A 1 192 ? 9.080 -34.630 20.248 1.00 57.81 192 SER A C 1
ATOM 1433 O O . SER A 1 192 ? 9.259 -34.400 21.443 1.00 57.81 192 SER A O 1
ATOM 1435 N N . HIS A 1 193 ? 9.861 -35.468 19.566 1.00 67.88 193 HIS A N 1
ATOM 1436 C CA . HIS A 1 193 ? 10.993 -36.173 20.147 1.00 67.88 193 HIS A CA 1
ATOM 1437 C C . HIS A 1 193 ? 12.222 -36.021 19.253 1.00 67.88 193 HIS A C 1
ATOM 1439 O O . HIS A 1 193 ? 12.588 -36.922 18.501 1.00 67.88 193 HIS A O 1
ATOM 1445 N N . ASP A 1 194 ? 12.846 -34.848 19.322 1.00 78.94 194 ASP A N 1
ATOM 1446 C CA . ASP A 1 194 ? 14.185 -34.665 18.780 1.00 78.94 194 ASP A CA 1
ATOM 1447 C C . ASP A 1 194 ? 15.195 -35.209 19.803 1.00 78.94 194 ASP A C 1
ATOM 1449 O O . ASP A 1 194 ? 15.351 -34.668 20.901 1.00 78.94 194 ASP A O 1
ATOM 1453 N N . SER A 1 195 ? 15.862 -36.316 19.459 1.00 84.88 195 SER A N 1
ATOM 1454 C CA . SER A 1 195 ? 16.848 -36.965 20.328 1.00 84.88 195 SER A CA 1
ATOM 1455 C C . SER A 1 195 ? 18.030 -36.065 20.666 1.00 84.88 195 SER A C 1
ATOM 1457 O O . SER A 1 195 ? 18.724 -36.335 21.653 1.00 84.88 195 SER A O 1
ATOM 1459 N N . ASP A 1 196 ? 18.254 -35.014 19.877 1.00 87.19 196 ASP A N 1
ATOM 1460 C CA . ASP A 1 196 ? 19.355 -34.080 20.053 1.00 87.19 196 ASP A CA 1
ATOM 1461 C C . ASP A 1 196 ? 19.056 -33.015 21.109 1.00 87.19 196 ASP A C 1
ATOM 1463 O O . ASP A 1 196 ? 19.985 -32.336 21.547 1.00 87.19 196 ASP A O 1
ATOM 1467 N N . TYR A 1 197 ? 17.808 -32.896 21.573 1.00 85.69 197 TYR A N 1
ATOM 1468 C CA . TYR A 1 197 ? 17.417 -31.959 22.621 1.00 85.69 197 TYR A CA 1
ATOM 1469 C C . TYR A 1 197 ? 17.099 -32.675 23.938 1.00 85.69 197 TYR A C 1
ATOM 1471 O O . TYR A 1 197 ? 16.616 -33.808 23.976 1.00 85.69 197 TYR A O 1
ATOM 1479 N N . GLU A 1 198 ? 17.420 -32.020 25.049 1.00 86.50 198 GLU A N 1
ATOM 1480 C CA . GLU A 1 198 ? 17.072 -32.471 26.396 1.00 86.50 198 GLU A CA 1
ATOM 1481 C C . GLU A 1 198 ? 16.250 -31.395 27.108 1.00 86.50 198 GLU A C 1
ATOM 1483 O O . GLU A 1 198 ? 16.678 -30.238 27.203 1.00 86.50 198 GLU A O 1
ATOM 1488 N N . ASP A 1 199 ? 15.068 -31.795 27.586 1.00 86.50 199 ASP A N 1
ATOM 1489 C CA . ASP A 1 199 ? 14.164 -30.953 28.369 1.00 86.50 199 ASP A CA 1
ATOM 1490 C C . ASP A 1 199 ? 14.838 -30.552 29.688 1.00 86.50 199 ASP A C 1
ATOM 1492 O O . ASP A 1 199 ? 15.317 -31.391 30.453 1.00 86.50 199 ASP A O 1
ATOM 1496 N N . LEU A 1 200 ? 14.839 -29.254 29.975 1.00 85.56 200 LEU A N 1
ATOM 1497 C CA . LEU A 1 200 ? 15.312 -28.690 31.232 1.00 85.56 200 LEU A CA 1
ATOM 1498 C C . LEU A 1 200 ? 14.119 -28.263 32.099 1.00 85.56 200 LEU A C 1
ATOM 1500 O O . LEU A 1 200 ? 13.080 -27.856 31.569 1.00 85.56 200 LEU A O 1
ATOM 1504 N N . PRO A 1 201 ? 14.247 -28.317 33.437 1.00 88.06 201 PRO A N 1
ATOM 1505 C CA . PRO A 1 201 ? 13.212 -27.808 34.328 1.00 88.06 201 PRO A CA 1
ATOM 1506 C C . PRO A 1 201 ? 12.989 -26.309 34.093 1.00 88.06 201 PRO A C 1
ATOM 1508 O O . PRO A 1 201 ? 13.943 -25.549 33.909 1.00 88.06 201 PRO A O 1
ATOM 1511 N N . GLU A 1 202 ? 11.729 -25.868 34.129 1.00 86.94 202 GLU A N 1
ATOM 1512 C CA . GLU A 1 202 ? 11.421 -24.441 34.059 1.00 86.94 202 GLU A CA 1
ATOM 1513 C C . GLU A 1 202 ? 11.900 -23.729 35.330 1.00 86.94 202 GLU A C 1
ATOM 1515 O O . GLU A 1 202 ? 11.578 -24.126 36.451 1.00 86.94 202 GLU A O 1
ATOM 1520 N N . SER A 1 203 ? 12.681 -22.666 35.154 1.00 85.25 203 SER A N 1
ATOM 1521 C CA . SER A 1 203 ? 13.047 -21.750 36.229 1.00 85.25 203 SER A CA 1
ATOM 1522 C C . SER A 1 203 ? 12.028 -20.616 36.333 1.00 85.25 203 SER A C 1
ATOM 1524 O O . SER A 1 203 ? 11.485 -20.154 35.328 1.00 85.25 203 SER A O 1
ATOM 1526 N N . GLU A 1 204 ? 11.767 -20.151 37.555 1.00 87.12 204 GLU A N 1
ATOM 1527 C CA . GLU A 1 204 ? 10.905 -18.989 37.776 1.00 87.12 204 GLU A CA 1
ATOM 1528 C C . GLU A 1 204 ? 11.487 -17.736 37.094 1.00 87.12 204 GLU A C 1
ATOM 1530 O O . GLU A 1 204 ? 12.683 -17.438 37.187 1.00 87.12 204 GLU A O 1
ATOM 1535 N N . ASP A 1 205 ? 10.632 -16.968 36.409 1.00 84.12 205 ASP A N 1
ATOM 1536 C CA . ASP A 1 205 ? 11.031 -15.727 35.738 1.00 84.12 205 ASP A CA 1
ATOM 1537 C C . ASP A 1 205 ? 11.306 -14.616 36.770 1.00 84.12 205 ASP A C 1
ATOM 1539 O O . ASP A 1 205 ? 10.426 -13.844 37.155 1.00 84.12 205 ASP A O 1
ATOM 1543 N N . HIS A 1 206 ? 12.554 -14.529 37.235 1.00 85.75 206 HIS A N 1
ATOM 1544 C CA . HIS A 1 206 ? 13.006 -13.518 38.200 1.00 85.75 206 HIS A CA 1
ATOM 1545 C C . HIS A 1 206 ? 13.415 -12.175 37.563 1.00 85.75 206 HIS A C 1
ATOM 1547 O O . HIS A 1 206 ? 14.061 -11.344 38.217 1.00 85.75 206 HIS A O 1
ATOM 1553 N N . ARG A 1 207 ? 13.101 -11.931 36.283 1.00 83.88 207 ARG A N 1
ATOM 1554 C CA . ARG A 1 207 ? 13.506 -10.691 35.606 1.00 83.88 207 ARG A CA 1
ATOM 1555 C C . ARG A 1 207 ? 12.802 -9.478 36.232 1.00 83.88 207 ARG A C 1
ATOM 1557 O O . ARG A 1 207 ? 11.581 -9.429 36.358 1.00 83.88 207 ARG A O 1
ATOM 1564 N N . LYS A 1 208 ? 13.591 -8.468 36.627 1.00 88.88 208 LYS A N 1
ATOM 1565 C CA . LYS A 1 208 ? 13.096 -7.203 37.217 1.00 88.88 208 LYS A CA 1
ATOM 1566 C C . LYS A 1 208 ? 12.661 -6.171 36.169 1.00 88.88 208 LYS A C 1
ATOM 1568 O O . LYS A 1 208 ? 12.027 -5.181 36.521 1.00 88.88 208 LYS A O 1
ATOM 1573 N N . SER A 1 209 ? 13.021 -6.385 34.907 1.00 81.25 209 SER A N 1
ATOM 1574 C CA . SER A 1 209 ? 12.713 -5.515 33.771 1.00 81.25 209 SER A CA 1
ATOM 1575 C C . SER A 1 209 ? 12.548 -6.345 32.493 1.00 81.25 209 SER A C 1
ATOM 1577 O O . SER A 1 209 ? 13.133 -7.422 32.374 1.00 81.25 209 SER A O 1
ATOM 1579 N N . GLY A 1 210 ? 11.764 -5.831 31.540 1.00 88.25 210 GLY A N 1
ATOM 1580 C CA . GLY A 1 210 ? 11.378 -6.528 30.306 1.00 88.25 210 GLY A CA 1
ATOM 1581 C C . GLY A 1 210 ? 9.985 -7.160 30.384 1.00 88.25 210 GLY A C 1
ATOM 1582 O O . GLY A 1 210 ? 9.404 -7.270 31.465 1.00 88.25 210 GLY A O 1
ATOM 1583 N N . ALA A 1 211 ? 9.441 -7.550 29.229 1.00 81.25 211 ALA A N 1
ATOM 1584 C CA . ALA A 1 211 ? 8.177 -8.274 29.165 1.00 81.25 211 ALA A CA 1
ATOM 1585 C C . ALA A 1 211 ? 8.329 -9.633 29.865 1.00 81.25 211 ALA A C 1
ATOM 1587 O O . ALA A 1 211 ? 9.236 -10.418 29.554 1.00 81.25 211 ALA A O 1
ATOM 1588 N N . ARG A 1 212 ? 7.456 -9.890 30.843 1.00 87.19 212 ARG A N 1
ATOM 1589 C CA . ARG A 1 212 ? 7.357 -11.203 31.488 1.00 87.19 212 ARG A CA 1
ATOM 1590 C C . ARG A 1 212 ? 6.942 -12.231 30.450 1.00 87.19 212 ARG A C 1
ATOM 1592 O O . ARG A 1 212 ? 6.219 -11.898 29.513 1.00 87.19 212 ARG A O 1
ATOM 1599 N N . LEU A 1 213 ? 7.402 -13.468 30.615 1.00 83.25 213 LEU A N 1
ATOM 1600 C CA . LEU A 1 213 ? 6.946 -14.528 29.730 1.00 83.25 213 LEU A CA 1
ATOM 1601 C C . LEU A 1 213 ? 5.424 -14.684 29.863 1.00 83.25 213 LEU A C 1
ATOM 1603 O O . LEU A 1 213 ? 4.901 -14.730 30.978 1.00 83.25 213 LEU A O 1
ATOM 1607 N N . LEU A 1 214 ? 4.718 -14.736 28.734 1.00 85.75 214 LEU A N 1
ATOM 1608 C CA . LEU A 1 214 ? 3.277 -14.954 28.742 1.00 85.75 214 LEU A CA 1
ATOM 1609 C C . LEU A 1 214 ? 2.982 -16.344 29.331 1.00 85.75 214 LEU A C 1
ATOM 1611 O O . LEU A 1 214 ? 3.628 -17.308 28.915 1.00 85.75 214 LEU A O 1
ATOM 1615 N N . PRO A 1 215 ? 2.000 -16.485 30.242 1.00 85.12 215 PRO A N 1
ATOM 1616 C CA . PRO A 1 215 ? 1.625 -17.786 30.800 1.00 85.12 215 PRO A CA 1
ATOM 1617 C C . PRO A 1 215 ? 1.298 -18.832 29.726 1.00 85.12 215 PRO A C 1
ATOM 1619 O O . PRO A 1 215 ? 1.681 -19.989 29.862 1.00 85.12 215 PRO A O 1
ATOM 1622 N N . LEU A 1 216 ? 0.677 -18.412 28.618 1.00 82.75 216 LEU A N 1
ATOM 1623 C CA . LEU A 1 216 ? 0.401 -19.284 27.472 1.00 82.75 216 LEU A CA 1
ATOM 1624 C C . LEU A 1 216 ? 1.682 -19.828 26.831 1.00 82.75 216 LEU A C 1
ATOM 1626 O O . LEU A 1 216 ? 1.731 -20.995 26.462 1.00 82.75 216 LEU A O 1
ATOM 1630 N N . LEU A 1 217 ? 2.740 -19.015 26.752 1.00 83.06 217 LEU A N 1
ATOM 1631 C CA . LEU A 1 217 ? 4.019 -19.440 26.189 1.00 83.06 217 LEU A CA 1
ATOM 1632 C C . LEU A 1 217 ? 4.700 -20.497 27.073 1.00 83.06 217 LEU A C 1
ATOM 1634 O O . LEU A 1 217 ? 5.328 -21.405 26.537 1.00 83.06 217 LEU A O 1
ATOM 1638 N N . LEU A 1 218 ? 4.545 -20.420 28.401 1.00 85.75 218 LEU A N 1
ATOM 1639 C CA . LEU A 1 218 ? 4.990 -21.476 29.329 1.00 85.75 218 LEU A CA 1
ATOM 1640 C C . LEU A 1 218 ? 4.208 -22.781 29.118 1.00 85.75 218 LEU A C 1
ATOM 1642 O O . LEU A 1 218 ? 4.751 -23.867 29.271 1.00 85.75 218 LEU A O 1
ATOM 1646 N N . GLN A 1 219 ? 2.932 -22.681 28.741 1.00 83.06 219 GLN A N 1
ATOM 1647 C CA . GLN A 1 219 ? 2.067 -23.844 28.553 1.00 83.06 219 GLN A CA 1
ATOM 1648 C C . GLN A 1 219 ? 2.354 -24.596 27.243 1.00 83.06 219 GLN A C 1
ATOM 1650 O O . GLN A 1 219 ? 2.223 -25.818 27.204 1.00 83.06 219 GLN A O 1
ATOM 1655 N N . VAL A 1 220 ? 2.758 -23.885 26.183 1.00 84.25 220 VAL A N 1
ATOM 1656 C CA . VAL A 1 220 ? 3.006 -24.474 24.850 1.00 84.25 220 VAL A CA 1
ATOM 1657 C C . VAL A 1 220 ? 4.486 -24.689 24.523 1.00 84.25 220 VAL A C 1
ATOM 1659 O O . VAL A 1 220 ? 4.802 -25.262 23.484 1.00 84.25 220 VAL A O 1
ATOM 1662 N N . SER A 1 221 ? 5.414 -24.240 25.374 1.00 89.12 221 SER A N 1
ATOM 1663 C CA . SER A 1 221 ? 6.853 -24.398 25.137 1.00 89.12 221 SER A CA 1
ATOM 1664 C C . SER A 1 221 ? 7.602 -24.838 26.388 1.00 89.12 221 SER A C 1
ATOM 1666 O O . SER A 1 221 ? 7.309 -24.382 27.489 1.00 89.12 221 SER A O 1
ATOM 1668 N N . LYS A 1 222 ? 8.624 -25.674 26.211 1.00 86.62 222 LYS A N 1
ATOM 1669 C CA . LYS A 1 222 ? 9.534 -26.100 27.277 1.00 86.62 222 LYS A CA 1
ATOM 1670 C C . LYS A 1 222 ? 10.943 -25.599 27.032 1.00 86.62 222 LYS A C 1
ATOM 1672 O O . LYS A 1 222 ? 11.365 -25.416 25.893 1.00 86.62 222 LYS A O 1
ATOM 1677 N N . HIS A 1 223 ? 11.683 -25.396 28.113 1.00 88.44 223 HIS A N 1
ATOM 1678 C CA . HIS A 1 223 ? 13.105 -25.099 28.032 1.00 88.44 223 HIS A CA 1
ATOM 1679 C C . HIS A 1 223 ? 13.864 -26.350 27.580 1.00 88.44 223 HIS A C 1
ATOM 1681 O O . HIS A 1 223 ? 13.669 -27.421 28.147 1.00 88.44 223 HIS A O 1
ATOM 1687 N N . CYS A 1 224 ? 14.729 -26.221 26.581 1.00 89.00 224 CYS A N 1
ATOM 1688 C CA . CYS A 1 224 ? 15.512 -27.329 26.046 1.00 89.00 224 CYS A CA 1
ATOM 1689 C C . CYS A 1 224 ? 16.934 -26.866 25.701 1.00 89.00 224 CYS A C 1
ATOM 1691 O O . CYS A 1 224 ? 17.180 -25.679 25.459 1.00 89.00 224 CYS A O 1
ATOM 1693 N N . HIS A 1 225 ? 17.885 -27.799 25.676 1.00 88.31 225 HIS A N 1
ATOM 1694 C CA . HIS A 1 225 ? 19.239 -27.545 25.180 1.00 88.31 225 HIS A CA 1
ATOM 1695 C C . HIS A 1 225 ? 19.700 -28.660 24.239 1.00 88.31 225 HIS A C 1
ATOM 1697 O O . HIS A 1 225 ? 19.245 -29.797 24.347 1.00 88.31 225 HIS A O 1
ATOM 1703 N N . LEU A 1 226 ? 20.598 -28.322 23.313 1.00 88.06 226 LEU A N 1
ATOM 1704 C CA . LEU A 1 226 ? 21.132 -29.256 22.326 1.00 88.06 226 LEU A CA 1
ATOM 1705 C C . LEU A 1 226 ? 22.278 -30.085 22.937 1.00 88.06 226 LEU A C 1
ATOM 1707 O O . LEU A 1 226 ? 23.329 -29.535 23.264 1.00 88.06 226 LEU A O 1
ATOM 1711 N N . LYS A 1 227 ? 22.126 -31.410 23.016 1.00 87.31 227 LYS A N 1
ATOM 1712 C CA . LYS A 1 227 ? 23.077 -32.349 23.646 1.00 87.31 227 LYS A CA 1
ATOM 1713 C C . LYS A 1 227 ? 24.493 -32.295 23.066 1.00 87.31 227 LYS A C 1
ATOM 1715 O O . LYS A 1 227 ? 25.459 -32.595 23.761 1.00 87.31 227 LYS A O 1
ATOM 1720 N N . MET A 1 228 ? 24.637 -31.948 21.784 1.00 79.50 228 MET A N 1
ATOM 1721 C CA . MET A 1 228 ? 25.927 -31.998 21.081 1.00 79.50 228 MET A CA 1
ATOM 1722 C C . MET A 1 228 ? 26.787 -30.737 21.213 1.00 79.50 228 MET A C 1
ATOM 1724 O O . MET A 1 228 ? 27.950 -30.756 20.802 1.00 79.50 228 MET A O 1
ATOM 1728 N N . LYS A 1 229 ? 26.270 -29.642 21.778 1.00 71.19 229 LYS A N 1
ATOM 1729 C CA . LYS A 1 229 ? 27.058 -28.421 21.968 1.00 71.19 229 LYS A CA 1
ATOM 1730 C C . LYS A 1 229 ? 27.348 -28.200 23.447 1.00 71.19 229 LYS A C 1
ATOM 1732 O O . LYS A 1 229 ? 26.453 -28.045 24.259 1.00 71.19 229 LYS A O 1
ATOM 1737 N N . LEU A 1 230 ? 28.636 -28.079 23.769 1.00 68.25 230 LEU A N 1
ATOM 1738 C CA . LEU A 1 230 ? 29.108 -27.531 25.048 1.00 68.25 230 LEU A CA 1
ATOM 1739 C C . LEU A 1 230 ? 28.760 -26.035 25.209 1.00 68.25 230 LEU A C 1
ATOM 1741 O O . LEU A 1 230 ? 29.069 -25.451 26.248 1.00 68.25 230 LEU A O 1
ATOM 1745 N N . SER A 1 231 ? 28.178 -25.391 24.185 1.00 64.19 231 SER A N 1
ATOM 1746 C CA . SER A 1 231 ? 27.656 -24.033 24.309 1.00 64.19 231 SER A CA 1
ATOM 1747 C C . SER A 1 231 ? 26.312 -24.054 25.025 1.00 64.19 231 SER A C 1
ATOM 1749 O O . SER A 1 231 ? 25.430 -24.858 24.740 1.00 64.19 231 SER A O 1
ATOM 1751 N N . VAL A 1 232 ? 26.173 -23.134 25.973 1.00 71.38 232 VAL A N 1
ATOM 1752 C CA . VAL A 1 232 ? 25.006 -22.958 26.844 1.00 71.38 232 VAL A CA 1
ATOM 1753 C C . VAL A 1 232 ? 23.915 -22.173 26.098 1.00 71.38 232 VAL A C 1
ATOM 1755 O O . VAL A 1 232 ? 23.340 -21.206 26.604 1.00 71.38 232 VAL A O 1
ATOM 1758 N N . ASP A 1 233 ? 23.682 -22.544 24.840 1.00 76.69 233 ASP A N 1
ATOM 1759 C CA . ASP A 1 233 ? 22.666 -21.916 24.010 1.00 76.69 233 ASP A CA 1
ATOM 1760 C C . ASP A 1 233 ? 21.320 -22.522 24.397 1.00 76.69 233 ASP A C 1
ATOM 1762 O O . ASP A 1 233 ? 21.013 -23.679 24.110 1.00 76.69 233 ASP A O 1
ATOM 1766 N N . HIS A 1 234 ? 20.544 -21.731 25.128 1.00 78.94 234 HIS A N 1
ATOM 1767 C CA . HIS A 1 234 ? 19.229 -22.110 25.608 1.00 78.94 234 HIS A CA 1
ATOM 1768 C C . HIS A 1 234 ? 18.185 -21.855 24.520 1.00 78.94 234 HIS A C 1
ATOM 1770 O O . HIS A 1 234 ? 18.124 -20.758 23.959 1.00 78.94 234 HIS A O 1
ATOM 1776 N N . ALA A 1 235 ? 17.340 -22.849 24.257 1.00 83.75 235 ALA A N 1
ATOM 1777 C CA . ALA A 1 235 ? 16.202 -22.735 23.356 1.00 83.75 235 ALA A CA 1
ATOM 1778 C C . ALA A 1 235 ? 14.894 -23.046 24.100 1.00 83.75 235 ALA A C 1
ATOM 1780 O O . ALA A 1 235 ? 14.888 -23.681 25.158 1.00 83.75 235 ALA A O 1
ATOM 1781 N N . ARG A 1 236 ? 13.768 -22.589 23.541 1.00 85.56 236 ARG A N 1
ATOM 1782 C CA . ARG A 1 236 ? 12.435 -23.061 23.928 1.00 85.56 236 ARG A CA 1
ATOM 1783 C C . ARG A 1 236 ? 11.876 -23.917 22.799 1.00 85.56 236 ARG A C 1
ATOM 1785 O O . ARG A 1 236 ? 11.695 -23.426 21.690 1.00 85.56 236 ARG A O 1
ATOM 1792 N N . CYS A 1 237 ? 11.626 -25.183 23.095 1.00 84.50 237 CYS A N 1
ATOM 1793 C CA . CYS A 1 237 ? 11.053 -26.149 22.174 1.00 84.50 237 CYS A CA 1
ATOM 1794 C C . CYS A 1 237 ? 9.527 -26.126 22.324 1.00 84.50 237 CYS A C 1
ATOM 1796 O O . CYS A 1 237 ? 9.011 -26.237 23.438 1.00 84.50 237 CYS A O 1
ATOM 1798 N N . ILE A 1 238 ? 8.797 -25.970 21.219 1.00 83.62 238 ILE A N 1
ATOM 1799 C CA . ILE A 1 238 ? 7.333 -26.091 21.194 1.00 83.62 238 ILE A CA 1
ATOM 1800 C C . ILE A 1 238 ? 7.020 -27.565 20.950 1.00 83.62 238 ILE A C 1
ATOM 1802 O O . ILE A 1 238 ? 7.178 -28.064 19.840 1.00 83.62 238 ILE A O 1
ATOM 1806 N N . GLY A 1 239 ? 6.641 -28.277 22.008 1.00 69.75 239 GLY A N 1
ATOM 1807 C CA . GLY A 1 239 ? 6.171 -29.655 21.912 1.00 69.75 239 GLY A CA 1
ATOM 1808 C C . GLY A 1 239 ? 4.648 -29.680 21.933 1.00 69.75 239 GLY A C 1
ATOM 1809 O O . GLY A 1 239 ? 4.037 -29.017 22.770 1.00 69.75 239 GLY A O 1
ATOM 1810 N N . ARG A 1 240 ? 4.019 -30.463 21.051 1.00 57.00 240 ARG A N 1
ATOM 1811 C CA . ARG A 1 240 ? 2.588 -30.775 21.174 1.00 57.00 240 ARG A CA 1
ATOM 1812 C C . ARG A 1 240 ? 2.402 -31.484 22.518 1.00 57.00 240 ARG A C 1
ATOM 1814 O O . ARG A 1 240 ? 3.061 -32.495 22.761 1.00 57.00 240 ARG A O 1
ATOM 1821 N N . ALA A 1 241 ? 1.603 -30.909 23.416 1.00 54.19 241 ALA A N 1
ATOM 1822 C CA . ALA A 1 241 ? 1.408 -31.451 24.754 1.00 54.19 241 ALA A CA 1
ATOM 1823 C C . ALA A 1 241 ? 0.937 -32.906 24.646 1.00 54.19 241 ALA A C 1
ATOM 1825 O O . ALA A 1 241 ? -0.172 -33.173 24.189 1.00 54.19 241 ALA A O 1
ATOM 1826 N N . ALA A 1 242 ? 1.791 -33.846 25.050 1.00 48.81 242 ALA A N 1
ATOM 1827 C CA . ALA A 1 242 ? 1.396 -35.226 25.266 1.00 48.81 242 ALA A CA 1
ATOM 1828 C C . ALA A 1 242 ? 0.596 -35.277 26.573 1.00 48.81 242 ALA A C 1
ATOM 1830 O O . ALA A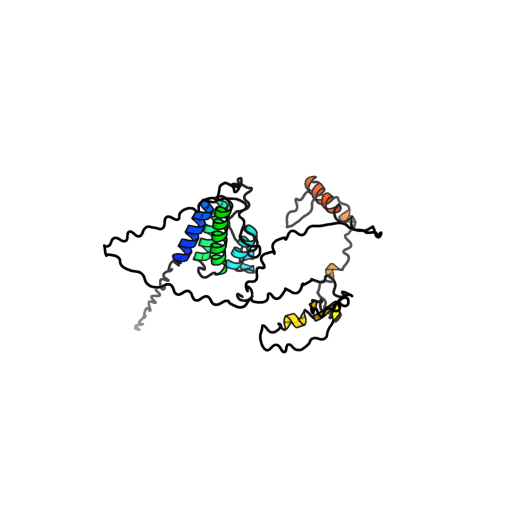 1 242 ? 1.119 -35.628 27.628 1.00 48.81 242 ALA A O 1
ATOM 1831 N N . VAL A 1 243 ? -0.660 -34.849 26.502 1.00 46.97 243 VAL A N 1
ATOM 1832 C CA . VAL A 1 243 ? -1.693 -35.285 27.436 1.00 46.97 243 VAL A CA 1
ATOM 1833 C C . VAL A 1 243 ? -2.584 -36.210 26.629 1.00 46.97 243 VAL A C 1
ATOM 1835 O O . VAL A 1 243 ? -3.568 -35.792 26.033 1.00 46.97 243 VAL A O 1
ATOM 1838 N N . ILE A 1 244 ? -2.157 -37.467 26.556 1.00 45.53 244 ILE A N 1
ATOM 1839 C CA . ILE A 1 244 ? -3.082 -38.571 26.352 1.00 45.53 244 ILE A CA 1
ATOM 1840 C C . ILE A 1 244 ? -3.664 -38.836 27.746 1.00 45.53 244 ILE A C 1
ATOM 1842 O O . ILE A 1 244 ? -3.097 -39.589 28.533 1.00 45.53 244 ILE A O 1
ATOM 1846 N N . ASP A 1 245 ? -4.715 -38.095 28.095 1.00 46.97 245 ASP A N 1
ATOM 1847 C CA . ASP A 1 245 ? -5.853 -38.726 28.759 1.00 46.97 245 ASP A CA 1
ATOM 1848 C C . ASP A 1 245 ? -6.664 -39.301 27.590 1.00 46.97 245 ASP A C 1
ATOM 1850 O O . ASP A 1 245 ? -7.120 -38.548 26.730 1.00 46.97 245 ASP A O 1
ATOM 1854 N N . ASP A 1 246 ? -6.730 -40.628 27.507 1.00 51.84 246 ASP A N 1
ATOM 1855 C CA . ASP A 1 246 ? -7.289 -41.443 26.411 1.00 51.84 246 ASP A CA 1
ATOM 1856 C C . ASP A 1 246 ? -8.824 -41.296 26.232 1.00 51.84 246 ASP A C 1
ATOM 1858 O O . ASP A 1 246 ? -9.511 -42.245 25.867 1.00 51.84 246 ASP A O 1
ATOM 1862 N N . GLU A 1 247 ? -9.416 -40.131 26.505 1.00 60.75 247 GLU A N 1
ATOM 1863 C CA . GLU A 1 247 ? -10.877 -39.972 26.460 1.00 60.75 247 GLU A CA 1
ATOM 1864 C C . GLU A 1 247 ? -11.318 -38.542 26.101 1.00 60.75 247 GLU A C 1
ATOM 1866 O O . GLU A 1 247 ? -12.168 -37.939 26.755 1.00 60.75 247 GLU A O 1
ATOM 1871 N N . ILE A 1 248 ? -10.736 -37.970 25.045 1.00 62.59 248 ILE A N 1
ATOM 1872 C CA . ILE A 1 248 ? -11.408 -36.905 24.292 1.00 62.59 248 ILE A CA 1
ATOM 1873 C C . ILE A 1 248 ? -11.850 -37.527 22.971 1.00 62.59 248 ILE A C 1
ATOM 1875 O O . ILE A 1 248 ? -11.072 -37.597 22.026 1.00 62.59 248 ILE A O 1
ATOM 1879 N N . ASP A 1 249 ? -13.095 -38.005 22.955 1.00 69.19 249 ASP A N 1
ATOM 1880 C CA . ASP A 1 249 ? -13.869 -38.265 21.740 1.00 69.19 249 ASP A CA 1
ATOM 1881 C C . ASP A 1 249 ? -13.960 -36.938 20.972 1.00 69.19 249 ASP A C 1
ATOM 1883 O O . ASP A 1 249 ? -14.710 -36.028 21.339 1.00 69.19 249 ASP A O 1
ATOM 1887 N N . ASP A 1 250 ? -13.100 -36.777 19.968 1.00 71.81 250 ASP A N 1
ATOM 1888 C CA . ASP A 1 250 ? -13.054 -35.599 19.106 1.00 71.81 250 ASP A CA 1
ATOM 1889 C C . ASP A 1 250 ? -14.192 -35.598 18.071 1.00 71.81 250 ASP A C 1
ATOM 1891 O O . ASP A 1 250 ? -14.286 -34.679 17.254 1.00 71.81 250 ASP A O 1
ATOM 1895 N N . GLY A 1 251 ? -15.090 -36.592 18.128 1.00 70.94 251 GLY A N 1
ATOM 1896 C CA . GLY A 1 251 ? -16.208 -36.754 17.214 1.00 70.94 251 GLY A CA 1
ATOM 1897 C C . GLY A 1 251 ? -15.775 -37.024 15.775 1.00 70.94 251 GLY A C 1
ATOM 1898 O O . GLY A 1 251 ? -16.611 -36.923 14.873 1.00 70.94 251 GLY A O 1
ATOM 1899 N N . ASN A 1 252 ? -14.497 -37.348 15.541 1.00 68.12 252 ASN A N 1
ATOM 1900 C CA . ASN A 1 252 ? -13.937 -37.576 14.212 1.00 68.12 252 ASN A CA 1
ATOM 1901 C C . ASN A 1 252 ? -13.804 -39.057 13.839 1.00 68.12 252 ASN A C 1
ATOM 1903 O O . ASN A 1 252 ? -13.308 -39.348 12.753 1.00 68.12 252 ASN A O 1
ATOM 1907 N N . ASP A 1 253 ? -14.352 -39.978 14.636 1.00 68.81 253 ASP A N 1
ATOM 1908 C CA . ASP A 1 253 ? -14.398 -41.422 14.339 1.00 68.81 253 ASP A CA 1
ATOM 1909 C C . ASP A 1 253 ? -14.962 -41.753 12.938 1.00 68.81 253 ASP A C 1
ATOM 1911 O O . ASP A 1 253 ? -14.662 -42.796 12.357 1.00 68.81 253 ASP A O 1
ATOM 1915 N N . TRP A 1 254 ? -15.761 -40.857 12.347 1.00 74.44 254 TRP A N 1
ATOM 1916 C CA . TRP A 1 254 ? -16.286 -41.018 10.987 1.00 74.44 254 TRP A CA 1
ATOM 1917 C C . TRP A 1 254 ? -15.226 -40.878 9.880 1.00 74.44 254 TRP A C 1
ATOM 1919 O O . TRP A 1 254 ? -15.481 -41.321 8.762 1.00 74.44 254 TRP A O 1
ATOM 1929 N N . LEU A 1 255 ? -14.065 -40.269 10.153 1.00 65.12 255 LEU A N 1
ATOM 1930 C CA . LEU A 1 255 ? -12.954 -40.157 9.197 1.00 65.12 255 LEU A CA 1
ATOM 1931 C C . LEU A 1 255 ? -12.075 -41.411 9.164 1.00 65.12 255 LEU A C 1
ATOM 1933 O O . LEU A 1 255 ? -11.459 -41.691 8.134 1.00 65.12 255 LEU A O 1
ATOM 1937 N N . ASP A 1 256 ? -12.036 -42.160 10.265 1.00 68.88 256 ASP A N 1
ATOM 1938 C CA . ASP A 1 256 ? -11.180 -43.337 10.420 1.00 68.88 256 ASP A CA 1
ATOM 1939 C C . ASP A 1 256 ? -11.890 -44.648 10.055 1.00 68.88 256 ASP A C 1
ATOM 1941 O O . ASP A 1 256 ? -11.236 -45.682 9.874 1.00 68.88 256 ASP A O 1
ATOM 1945 N N . GLU A 1 257 ? -13.217 -44.631 9.881 1.00 66.81 257 GLU A N 1
ATOM 1946 C CA . GLU A 1 257 ? -13.928 -45.781 9.331 1.00 66.81 257 GLU A CA 1
ATOM 1947 C C . GLU A 1 257 ? -13.578 -45.966 7.842 1.00 66.81 257 GLU A C 1
ATOM 1949 O O . GLU A 1 257 ? -13.866 -45.100 7.009 1.00 66.81 257 GLU A O 1
ATOM 1954 N N . PRO A 1 258 ? -13.001 -47.117 7.445 1.00 56.41 258 PRO A N 1
ATOM 1955 C CA . PRO A 1 258 ? -12.754 -47.412 6.047 1.00 56.41 258 PRO A CA 1
ATOM 1956 C C . PRO A 1 258 ? -14.095 -47.551 5.325 1.00 56.41 258 PRO A C 1
ATOM 1958 O O . PRO A 1 258 ? -14.733 -48.607 5.350 1.00 56.41 258 PRO A O 1
ATOM 1961 N N . HIS A 1 259 ? -14.517 -46.484 4.647 1.00 61.84 259 HIS A N 1
ATOM 1962 C CA . HIS A 1 259 ? -15.650 -46.523 3.740 1.00 61.84 259 HIS A CA 1
ATOM 1963 C C . HIS A 1 259 ? -15.348 -47.526 2.623 1.00 61.84 259 HIS A C 1
ATOM 1965 O O . HIS A 1 259 ? -14.657 -47.226 1.648 1.00 61.84 259 HIS A O 1
ATOM 1971 N N . GLN A 1 260 ? -15.873 -48.745 2.767 1.00 59.22 260 GLN A N 1
ATOM 1972 C CA . GLN A 1 260 ? -15.938 -49.710 1.679 1.00 59.22 260 GLN A CA 1
ATOM 1973 C C . GLN A 1 260 ? -16.872 -49.132 0.617 1.00 59.22 260 GLN A C 1
ATOM 1975 O O . GLN A 1 260 ? -18.090 -49.293 0.677 1.00 59.22 260 GLN A O 1
ATOM 1980 N N . LEU A 1 261 ? -16.294 -48.403 -0.336 1.00 57.00 261 LEU A N 1
ATOM 1981 C CA . LEU A 1 261 ? -16.993 -47.986 -1.539 1.00 57.00 261 LEU A CA 1
ATOM 1982 C C . LEU A 1 261 ? -17.490 -49.250 -2.237 1.00 57.00 261 LEU A C 1
ATOM 1984 O O . LEU A 1 261 ? -16.696 -50.134 -2.562 1.00 57.00 261 LEU A O 1
ATOM 1988 N N . ASP A 1 262 ? -18.804 -49.337 -2.442 1.00 61.62 262 ASP A N 1
ATOM 1989 C CA . ASP A 1 262 ? -19.417 -50.456 -3.148 1.00 61.62 262 ASP A CA 1
ATOM 1990 C C . ASP A 1 262 ? -18.736 -50.603 -4.523 1.00 61.62 262 ASP A C 1
ATOM 1992 O O . ASP A 1 262 ? -18.816 -49.673 -5.342 1.00 61.62 262 ASP A O 1
ATOM 1996 N N . PRO A 1 263 ? -18.059 -51.736 -4.799 1.00 63.19 263 PRO A N 1
ATOM 1997 C CA . PRO A 1 263 ? -17.332 -51.945 -6.045 1.00 63.19 263 PRO A CA 1
ATOM 1998 C C . PRO A 1 263 ? -18.238 -51.872 -7.283 1.00 63.19 263 PRO A C 1
ATOM 2000 O O . PRO A 1 263 ? -17.742 -51.583 -8.373 1.00 63.19 263 PRO A O 1
ATOM 2003 N N . ALA A 1 264 ? -19.560 -52.037 -7.141 1.00 63.22 264 ALA A N 1
ATOM 2004 C CA . ALA A 1 264 ? -20.510 -51.812 -8.232 1.00 63.22 264 ALA A CA 1
ATOM 2005 C C . ALA A 1 264 ? -20.610 -50.329 -8.651 1.00 63.22 264 ALA A C 1
ATOM 2007 O O . ALA A 1 264 ? -20.938 -50.032 -9.799 1.00 63.22 264 ALA A O 1
ATOM 2008 N N . THR A 1 265 ? -20.269 -49.393 -7.760 1.00 58.09 265 THR A N 1
ATOM 2009 C CA . THR A 1 265 ? -20.264 -47.941 -8.025 1.00 58.09 265 THR A CA 1
ATOM 2010 C C . THR A 1 265 ? -18.946 -47.449 -8.623 1.00 58.09 265 THR A C 1
ATOM 2012 O O . THR A 1 265 ? -18.926 -46.419 -9.296 1.00 58.09 265 THR A O 1
ATOM 2015 N N . VAL A 1 266 ? -17.853 -48.185 -8.395 1.00 54.72 266 VAL A N 1
ATOM 2016 C CA . VAL A 1 266 ? -16.487 -47.848 -8.842 1.00 54.72 266 VAL A CA 1
ATOM 2017 C C . VAL A 1 266 ? -16.199 -48.380 -10.261 1.00 54.72 266 VAL A C 1
ATOM 2019 O O . VAL A 1 266 ? -15.225 -47.986 -10.892 1.00 54.72 266 VAL A O 1
ATOM 2022 N N . GLY A 1 267 ? -17.070 -49.237 -10.806 1.00 47.59 267 GLY A N 1
ATOM 2023 C CA . GLY A 1 267 ? -16.903 -49.864 -12.124 1.00 47.59 267 GLY A CA 1
ATOM 2024 C C . GLY A 1 267 ? -17.472 -49.100 -13.326 1.00 47.59 267 GLY A C 1
ATOM 2025 O O . GLY A 1 267 ? -17.332 -49.570 -14.454 1.00 47.59 267 GLY A O 1
ATOM 2026 N N . VAL A 1 268 ? -18.122 -47.951 -13.126 1.00 52.75 268 VAL A N 1
ATOM 2027 C CA . VAL A 1 268 ? -18.564 -47.096 -14.238 1.00 52.75 268 VAL A CA 1
ATOM 2028 C C . VAL A 1 268 ? -17.537 -45.988 -14.387 1.00 52.75 268 VAL A C 1
ATOM 2030 O O . VAL A 1 268 ? -17.349 -45.222 -13.447 1.00 52.75 268 VAL A O 1
ATOM 2033 N N . GLU A 1 269 ? -16.872 -45.905 -15.543 1.00 57.09 269 GLU A N 1
ATOM 2034 C CA . GLU A 1 269 ? -16.008 -44.778 -15.904 1.00 57.09 269 GLU A CA 1
ATOM 2035 C C . GLU A 1 269 ? -16.786 -43.465 -15.731 1.00 57.09 269 GLU A C 1
ATOM 2037 O O . GLU A 1 269 ? -17.542 -43.034 -16.605 1.00 57.09 269 GLU A O 1
ATOM 2042 N N . ARG A 1 270 ? -16.650 -42.832 -14.564 1.00 61.03 270 ARG A N 1
ATOM 2043 C CA . ARG A 1 270 ? -17.193 -41.504 -14.322 1.00 61.03 270 ARG A CA 1
ATOM 2044 C C . ARG A 1 270 ? -16.233 -40.522 -14.972 1.00 61.03 270 ARG A C 1
ATOM 2046 O O . ARG A 1 270 ? -15.278 -40.072 -14.354 1.00 61.03 270 ARG A O 1
ATOM 2053 N N . HIS A 1 271 ? -16.497 -40.211 -16.238 1.00 71.31 271 HIS A N 1
ATOM 2054 C CA . HIS A 1 271 ? -15.811 -39.143 -16.976 1.00 71.31 271 HIS A CA 1
ATOM 2055 C C . HIS A 1 271 ? -16.149 -37.744 -16.439 1.00 71.31 271 HIS A C 1
ATOM 2057 O O . HIS A 1 271 ? -15.584 -36.764 -16.900 1.00 71.31 271 HIS A O 1
ATOM 2063 N N . THR A 1 272 ? -17.037 -37.639 -15.449 1.00 68.62 272 THR A N 1
ATOM 2064 C CA . THR A 1 272 ? -17.477 -36.378 -14.848 1.00 68.62 272 THR A CA 1
ATOM 2065 C C . THR A 1 272 ? -17.338 -36.431 -13.330 1.00 68.62 272 THR A C 1
ATOM 2067 O O . THR A 1 272 ? -17.831 -37.373 -12.700 1.00 68.62 272 THR A O 1
ATOM 2070 N N . PHE A 1 273 ? -16.701 -35.420 -12.735 1.00 76.25 273 PHE A N 1
ATOM 2071 C CA . PHE A 1 273 ? -16.644 -35.238 -11.281 1.00 76.25 273 PHE A CA 1
ATOM 2072 C C . PHE A 1 273 ? -17.256 -33.903 -10.868 1.00 76.25 273 PHE A C 1
ATOM 2074 O O . PHE A 1 273 ? -17.210 -32.931 -11.621 1.00 76.25 273 PHE A O 1
ATOM 2081 N N . THR A 1 274 ? -17.820 -33.866 -9.659 1.00 72.06 274 THR A N 1
ATOM 2082 C CA . THR A 1 274 ? -18.393 -32.646 -9.092 1.00 72.06 274 THR A CA 1
ATOM 2083 C C . THR A 1 274 ? -17.412 -32.008 -8.119 1.00 72.06 274 THR A C 1
ATOM 2085 O O . THR A 1 274 ? -17.054 -32.629 -7.119 1.00 72.06 274 THR A O 1
ATOM 2088 N N . LEU A 1 275 ? -17.006 -30.764 -8.373 1.00 78.19 275 LEU A N 1
ATOM 2089 C CA . LEU A 1 275 ? -16.175 -29.981 -7.454 1.00 78.19 275 LEU A CA 1
ATOM 2090 C C . LEU A 1 275 ? -16.763 -28.581 -7.298 1.00 78.19 275 LEU A C 1
ATOM 2092 O O . LEU A 1 275 ? -17.009 -27.890 -8.283 1.00 78.19 275 LEU A O 1
ATOM 2096 N N . GLY A 1 276 ? -17.030 -28.169 -6.057 1.00 75.75 276 GLY A N 1
ATOM 2097 C CA . GLY A 1 276 ? -17.564 -26.833 -5.765 1.00 75.75 276 GLY A CA 1
ATOM 2098 C C . GLY A 1 276 ? -18.941 -26.550 -6.379 1.00 75.75 276 GLY A C 1
ATOM 2099 O O . GLY A 1 276 ? -19.217 -25.420 -6.767 1.00 75.75 276 GLY A O 1
ATOM 2100 N N . GLY A 1 277 ? -19.795 -27.570 -6.523 1.00 77.56 277 GLY A N 1
ATOM 2101 C CA . GLY A 1 277 ? -21.133 -27.420 -7.110 1.00 77.56 277 GLY A CA 1
ATOM 2102 C C . GLY A 1 277 ? -21.169 -27.353 -8.642 1.00 77.56 277 GLY A C 1
ATOM 2103 O O . GLY A 1 277 ? -22.237 -27.121 -9.200 1.00 77.56 277 GLY A O 1
ATOM 2104 N N . ARG A 1 278 ? -20.038 -27.578 -9.323 1.00 64.25 278 ARG A N 1
ATOM 2105 C CA . ARG A 1 278 ? -19.977 -27.796 -10.775 1.00 64.25 278 ARG A CA 1
ATOM 2106 C C . ARG A 1 278 ? -19.876 -29.277 -11.077 1.00 64.25 278 ARG A C 1
ATOM 2108 O O . ARG A 1 278 ? -18.947 -29.911 -10.593 1.00 64.25 278 ARG A O 1
ATOM 2115 N N . ASP A 1 279 ? -20.823 -29.816 -11.834 1.00 80.81 279 ASP A N 1
ATOM 2116 C CA . ASP A 1 279 ? -20.956 -31.230 -12.205 1.00 80.81 279 ASP A CA 1
ATOM 2117 C C . ASP A 1 279 ? -20.495 -31.541 -13.641 1.00 80.81 279 ASP A C 1
ATOM 2119 O O . ASP A 1 279 ? -20.576 -32.684 -14.090 1.00 80.81 279 ASP A O 1
ATOM 2123 N N . ASP A 1 280 ? -19.962 -30.544 -14.345 1.00 81.38 280 ASP A N 1
ATOM 2124 C CA . ASP A 1 280 ? -19.605 -30.587 -15.763 1.00 81.38 280 ASP A CA 1
ATOM 2125 C C . ASP A 1 280 ? -18.101 -30.757 -16.030 1.00 81.38 280 ASP A C 1
ATOM 2127 O O . ASP A 1 280 ? -17.637 -30.546 -17.153 1.00 81.38 280 ASP A O 1
ATOM 2131 N N . ILE A 1 281 ? -17.311 -31.142 -15.024 1.00 80.81 281 ILE A N 1
ATOM 2132 C CA . ILE A 1 281 ? -15.863 -31.255 -15.197 1.00 80.81 281 ILE A CA 1
ATOM 2133 C C . ILE A 1 281 ? -15.512 -32.593 -15.858 1.00 80.81 281 ILE A C 1
ATOM 2135 O O . ILE A 1 281 ? -15.511 -33.645 -15.217 1.00 80.81 281 ILE A O 1
ATOM 2139 N N . ASP A 1 282 ? -15.197 -32.526 -17.150 1.00 84.31 282 ASP A N 1
ATOM 2140 C CA . ASP A 1 282 ? -14.826 -33.667 -17.986 1.00 84.31 282 ASP A CA 1
ATOM 2141 C C . ASP A 1 282 ? -13.369 -34.113 -17.750 1.00 84.31 282 ASP A C 1
ATOM 2143 O O . ASP A 1 282 ? -12.411 -33.488 -18.217 1.00 84.31 282 ASP A O 1
ATOM 2147 N N . LEU A 1 283 ? -13.200 -35.237 -17.051 1.00 81.19 283 LEU A N 1
ATOM 2148 C CA . LEU A 1 283 ? -11.907 -35.878 -16.784 1.00 81.19 283 LEU A CA 1
ATOM 2149 C C . LEU A 1 283 ? -11.269 -36.502 -18.030 1.00 81.19 283 LEU A C 1
ATOM 2151 O O . LEU A 1 283 ? -10.090 -36.867 -18.003 1.00 81.19 283 LEU A O 1
ATOM 2155 N N . SER A 1 284 ? -12.013 -36.626 -19.131 1.00 81.44 284 SER A N 1
ATOM 2156 C CA . SER A 1 284 ? -11.455 -37.057 -20.412 1.00 81.44 284 SER A CA 1
ATOM 2157 C C . SER A 1 284 ? -10.689 -35.937 -21.132 1.00 81.44 284 SER A C 1
ATOM 2159 O O . SER A 1 284 ? -9.961 -36.209 -22.090 1.00 81.44 284 SER A O 1
ATOM 2161 N N . SER A 1 285 ? -10.760 -34.695 -20.631 1.00 85.12 285 SER A N 1
ATOM 2162 C CA . SER A 1 285 ? -9.985 -33.566 -21.146 1.00 85.12 285 SER A CA 1
ATOM 2163 C C . SER A 1 285 ? -8.478 -33.836 -21.088 1.00 85.12 285 SER A C 1
ATOM 2165 O O . SER A 1 285 ? -7.893 -34.067 -20.025 1.00 85.12 285 SER A O 1
ATOM 2167 N N . SER A 1 286 ? -7.813 -33.730 -22.242 1.00 82.75 286 SER A N 1
ATOM 2168 C CA . SER A 1 286 ? -6.356 -33.871 -22.354 1.00 82.75 286 SER A CA 1
ATOM 2169 C C . SER A 1 286 ? -5.595 -32.858 -21.493 1.00 82.75 286 SER A C 1
ATOM 2171 O O . SER A 1 286 ? -4.479 -33.135 -21.064 1.00 82.75 286 SER A O 1
ATOM 2173 N N . TYR A 1 287 ? -6.201 -31.700 -21.212 1.00 80.50 287 TYR A N 1
ATOM 2174 C CA . TYR A 1 287 ? -5.621 -30.677 -20.344 1.00 80.50 287 TYR A CA 1
ATOM 2175 C C . TYR A 1 287 ? -5.499 -31.160 -18.892 1.00 80.50 287 TYR A C 1
ATOM 2177 O O . TYR A 1 287 ? -4.425 -31.064 -18.303 1.00 80.50 287 TYR A O 1
ATOM 2185 N N . LEU A 1 288 ? -6.566 -31.745 -18.335 1.00 82.31 288 LEU A N 1
ATOM 2186 C CA . LEU A 1 288 ? -6.556 -32.260 -16.962 1.00 82.31 288 LEU A CA 1
ATOM 2187 C C . LEU A 1 288 ? -5.654 -33.485 -16.822 1.00 82.31 288 LEU A C 1
ATOM 2189 O O . LEU A 1 288 ? -4.954 -33.609 -15.821 1.00 82.31 288 LEU A O 1
ATOM 2193 N N . ARG A 1 289 ? -5.602 -34.353 -17.842 1.00 81.81 289 ARG A N 1
ATOM 2194 C CA . ARG A 1 289 ? -4.653 -35.474 -17.841 1.00 81.81 289 ARG A CA 1
ATOM 2195 C C . ARG A 1 289 ? -3.207 -35.007 -17.770 1.00 81.81 289 ARG A C 1
ATOM 2197 O O . ARG A 1 289 ? -2.457 -35.596 -17.002 1.00 81.81 289 ARG A O 1
ATOM 2204 N N . ASN A 1 290 ? -2.826 -33.966 -18.511 1.00 80.81 290 ASN A N 1
ATOM 2205 C CA . ASN A 1 290 ? -1.461 -33.435 -18.457 1.00 80.81 290 ASN A CA 1
ATOM 2206 C C . ASN A 1 290 ? -1.128 -32.882 -17.062 1.00 80.81 290 ASN A C 1
ATOM 2208 O O . ASN A 1 290 ? -0.098 -33.237 -16.507 1.00 80.81 290 ASN A O 1
ATOM 2212 N N . ILE A 1 291 ? -2.039 -32.119 -16.445 1.00 80.81 291 ILE A N 1
ATOM 2213 C CA . ILE A 1 291 ? -1.836 -31.592 -15.082 1.00 80.81 291 ILE A CA 1
ATOM 2214 C C . ILE A 1 291 ? -1.655 -32.724 -14.063 1.00 80.81 291 ILE A C 1
ATOM 2216 O O . ILE A 1 291 ? -0.755 -32.663 -13.233 1.00 80.81 291 ILE A O 1
ATOM 2220 N N . LEU A 1 292 ? -2.495 -33.762 -14.132 1.00 80.56 292 LEU A N 1
ATOM 2221 C CA . LEU A 1 292 ? -2.456 -34.873 -13.178 1.00 80.56 292 LEU A CA 1
ATOM 2222 C C . LEU A 1 292 ? -1.270 -35.823 -13.401 1.00 80.56 292 LEU A C 1
ATOM 2224 O O . LEU A 1 292 ? -0.822 -36.464 -12.454 1.00 80.56 292 LEU A O 1
ATOM 2228 N N . SER A 1 293 ? -0.751 -35.924 -14.628 1.00 78.94 293 SER A N 1
ATOM 2229 C CA . SER A 1 293 ? 0.427 -36.757 -14.918 1.00 78.94 293 SER A CA 1
ATOM 2230 C C . SER A 1 293 ? 1.746 -36.062 -14.579 1.00 78.94 293 SER A C 1
ATOM 2232 O O . SER A 1 293 ? 2.716 -36.747 -14.260 1.00 78.94 293 SER A O 1
ATOM 2234 N N . ASP A 1 294 ? 1.771 -34.728 -14.543 1.00 70.25 294 ASP A N 1
ATOM 2235 C CA . ASP A 1 294 ? 2.941 -33.970 -14.089 1.00 70.25 294 ASP A CA 1
ATOM 2236 C C . ASP A 1 294 ? 3.141 -34.032 -12.562 1.00 70.25 294 ASP A C 1
ATOM 2238 O O . ASP A 1 294 ? 4.268 -33.900 -12.079 1.00 70.25 294 ASP A O 1
ATOM 2242 N N . THR A 1 295 ? 2.085 -34.296 -11.784 1.00 59.97 295 THR A N 1
ATOM 2243 C CA . THR A 1 295 ? 2.181 -34.416 -10.318 1.00 59.97 295 THR A CA 1
ATOM 2244 C C . THR A 1 295 ? 2.902 -35.673 -9.825 1.00 59.97 295 THR A C 1
ATOM 2246 O O . THR A 1 295 ? 3.410 -35.661 -8.707 1.00 59.97 295 THR A O 1
ATOM 2249 N N . ASP A 1 296 ? 3.030 -36.722 -10.643 1.00 51.38 296 ASP A N 1
ATOM 2250 C CA . ASP A 1 296 ? 3.658 -37.988 -10.223 1.00 51.38 296 ASP A CA 1
ATOM 2251 C C . ASP A 1 296 ? 5.198 -37.988 -10.324 1.00 51.38 296 ASP A C 1
ATOM 2253 O O . ASP A 1 296 ? 5.855 -38.928 -9.876 1.00 51.38 296 ASP A O 1
ATOM 2257 N N . ILE A 1 297 ? 5.823 -36.948 -10.893 1.00 53.09 297 ILE A N 1
ATOM 2258 C CA . ILE A 1 297 ? 7.249 -37.011 -11.276 1.00 53.09 297 ILE A CA 1
ATOM 2259 C C . ILE A 1 297 ? 8.198 -36.386 -10.234 1.00 53.09 297 ILE A C 1
ATOM 2261 O O . ILE A 1 297 ? 9.400 -36.655 -10.252 1.00 53.09 297 ILE A O 1
ATOM 2265 N N . THR A 1 298 ? 7.715 -35.609 -9.262 1.00 49.66 298 THR A N 1
ATOM 2266 C CA . THR A 1 298 ? 8.602 -34.899 -8.315 1.00 49.66 298 THR A CA 1
ATOM 2267 C C . THR A 1 298 ? 8.840 -35.605 -6.976 1.00 49.66 298 THR A C 1
ATOM 2269 O O . THR A 1 298 ? 9.672 -35.135 -6.201 1.00 49.66 298 THR A O 1
ATOM 2272 N N . GLN A 1 299 ? 8.226 -36.765 -6.712 1.00 46.56 299 GLN A N 1
ATOM 2273 C CA . GLN A 1 299 ? 8.338 -37.460 -5.415 1.00 46.56 299 GLN A CA 1
ATOM 2274 C C . GLN A 1 299 ? 9.189 -38.745 -5.437 1.00 46.56 299 GLN A C 1
ATOM 2276 O O . GLN A 1 299 ? 9.055 -39.610 -4.572 1.00 46.56 299 GLN A O 1
ATOM 2281 N N . THR A 1 300 ? 10.101 -38.912 -6.400 1.00 40.84 300 THR A N 1
ATOM 2282 C CA . THR A 1 300 ? 10.981 -40.099 -6.429 1.00 40.84 300 THR A CA 1
ATOM 2283 C C . THR A 1 300 ? 12.397 -39.777 -6.895 1.00 40.84 300 THR A C 1
ATOM 2285 O O . THR A 1 300 ? 12.861 -40.308 -7.892 1.00 40.84 300 THR A O 1
ATOM 2288 N N . HIS A 1 301 ? 13.120 -38.915 -6.176 1.00 42.03 301 HIS A N 1
ATOM 2289 C CA . HIS A 1 301 ? 14.589 -38.902 -6.232 1.00 42.03 301 HIS A CA 1
ATOM 2290 C C . HIS A 1 301 ? 15.190 -38.242 -4.984 1.00 42.03 301 HIS A C 1
ATOM 2292 O O . HIS A 1 301 ? 15.669 -37.113 -5.020 1.00 42.03 301 HIS A O 1
ATOM 2298 N N . ALA A 1 302 ? 15.201 -38.969 -3.868 1.00 40.97 302 ALA A N 1
ATOM 2299 C CA . ALA A 1 302 ? 16.093 -38.673 -2.751 1.00 40.97 302 ALA A CA 1
ATOM 2300 C C . ALA A 1 302 ? 16.317 -39.928 -1.902 1.00 40.97 302 ALA A C 1
ATOM 2302 O O . ALA A 1 302 ? 15.797 -40.012 -0.804 1.00 40.97 302 ALA A O 1
ATOM 2303 N N . GLU A 1 303 ? 17.071 -40.906 -2.415 1.00 38.34 303 GLU A N 1
ATOM 2304 C CA . GLU A 1 303 ? 17.791 -41.880 -1.578 1.00 38.34 303 GLU A CA 1
ATOM 2305 C C . GLU A 1 303 ? 18.709 -42.755 -2.440 1.00 38.34 303 GLU A C 1
ATOM 2307 O O . GLU A 1 303 ? 18.255 -43.663 -3.128 1.00 38.34 303 GLU A O 1
ATOM 2312 N N . THR A 1 304 ? 20.008 -42.437 -2.453 1.00 36.69 304 THR A N 1
ATOM 2313 C CA . THR A 1 304 ? 21.158 -43.369 -2.371 1.00 36.69 304 THR A CA 1
ATOM 2314 C C . THR A 1 304 ? 22.438 -42.677 -2.845 1.00 36.69 304 THR A C 1
ATOM 2316 O O . THR A 1 304 ? 22.608 -42.416 -4.029 1.00 36.69 304 THR A O 1
ATOM 2319 N N . ALA A 1 305 ? 23.361 -42.411 -1.915 1.00 35.62 305 ALA A N 1
ATOM 2320 C CA . ALA A 1 305 ? 24.794 -42.707 -2.062 1.00 35.62 305 ALA A CA 1
ATOM 2321 C C . ALA A 1 305 ? 25.575 -42.165 -0.855 1.00 35.62 305 ALA A C 1
ATOM 2323 O O . ALA A 1 305 ? 25.752 -40.960 -0.682 1.00 35.62 305 ALA A O 1
ATOM 2324 N N . SER A 1 306 ? 26.092 -43.085 -0.044 1.00 40.31 306 SER A N 1
ATOM 2325 C CA . SER A 1 306 ? 27.100 -42.812 0.976 1.00 40.31 306 SER A CA 1
ATOM 2326 C C . SER A 1 306 ? 28.513 -43.077 0.440 1.00 40.31 306 SER A C 1
ATOM 2328 O O . SER A 1 306 ? 28.754 -44.078 -0.228 1.00 40.31 306 SER A O 1
ATOM 2330 N N . THR A 1 307 ? 29.453 -42.261 0.929 1.00 36.06 307 THR A N 1
ATOM 2331 C CA . THR A 1 307 ? 30.892 -42.537 1.149 1.00 36.06 307 THR A CA 1
ATOM 2332 C C . THR A 1 307 ? 31.864 -42.419 -0.034 1.00 36.06 307 THR A C 1
ATOM 2334 O O . THR A 1 307 ? 31.960 -43.305 -0.871 1.00 36.06 307 THR A O 1
ATOM 2337 N N . SER A 1 308 ? 32.739 -41.404 0.008 1.00 35.69 308 SER A N 1
ATOM 2338 C CA . SER A 1 308 ? 34.191 -41.607 0.191 1.00 35.69 308 SER A CA 1
ATOM 2339 C C . SER A 1 308 ? 34.955 -40.276 0.220 1.00 35.69 308 SER A C 1
ATOM 2341 O O . SER A 1 308 ? 34.771 -39.397 -0.613 1.00 35.69 308 SER A O 1
ATOM 2343 N N . ARG A 1 309 ? 35.836 -40.171 1.213 1.00 40.09 309 ARG A N 1
ATOM 2344 C CA . ARG A 1 309 ? 36.706 -39.052 1.588 1.00 40.09 309 ARG A CA 1
ATOM 2345 C C . ARG A 1 309 ? 38.003 -39.089 0.768 1.00 40.09 309 ARG A C 1
ATOM 2347 O O . ARG A 1 309 ? 38.552 -40.174 0.607 1.00 40.09 309 ARG A O 1
ATOM 2354 N N . ASN A 1 310 ? 38.503 -37.933 0.319 1.00 37.50 310 ASN A N 1
ATOM 2355 C CA . ASN A 1 310 ? 39.913 -37.512 0.437 1.00 37.50 310 ASN A CA 1
ATOM 2356 C C . ASN A 1 310 ? 40.131 -36.085 -0.111 1.00 37.50 310 ASN A C 1
ATOM 2358 O O . ASN A 1 310 ? 39.789 -35.771 -1.245 1.00 37.50 310 ASN A O 1
ATOM 2362 N N . GLU A 1 311 ? 40.713 -35.251 0.750 1.00 41.72 311 GLU A N 1
ATOM 2363 C CA . GLU A 1 311 ? 41.362 -33.949 0.507 1.00 41.72 311 GLU A CA 1
ATOM 2364 C C . GLU A 1 311 ? 42.686 -34.105 -0.302 1.00 41.72 311 GLU A C 1
ATOM 2366 O O . GLU A 1 311 ? 43.087 -35.260 -0.487 1.00 41.72 311 GLU A O 1
ATOM 2371 N N . PRO A 1 312 ? 43.429 -33.041 -0.740 1.00 53.16 312 PRO A N 1
ATOM 2372 C CA . PRO A 1 312 ? 43.499 -31.687 -0.151 1.00 53.16 312 PRO A CA 1
ATOM 2373 C C . PRO A 1 312 ? 43.644 -30.449 -1.083 1.00 53.16 312 PRO A C 1
ATOM 2375 O O . PRO A 1 312 ? 44.033 -30.527 -2.243 1.00 53.16 312 PRO A O 1
ATOM 2378 N N . ALA A 1 313 ? 43.411 -29.291 -0.445 1.00 39.16 313 ALA A N 1
ATOM 2379 C CA . ALA A 1 313 ? 44.053 -27.970 -0.575 1.00 39.16 313 ALA A CA 1
ATOM 2380 C C . ALA A 1 313 ? 44.207 -27.279 -1.950 1.00 39.16 313 ALA A C 1
ATOM 2382 O O . ALA A 1 313 ? 45.096 -27.616 -2.725 1.00 39.16 313 ALA A O 1
ATOM 2383 N N . SER A 1 314 ? 43.508 -26.143 -2.128 1.00 36.75 314 SER A N 1
ATOM 2384 C CA . SER A 1 314 ? 44.145 -24.857 -2.486 1.00 36.75 314 SER A CA 1
ATOM 2385 C C . SER A 1 314 ? 43.166 -23.670 -2.470 1.00 36.75 314 SER A C 1
ATOM 2387 O O . SER A 1 314 ? 42.131 -23.712 -3.119 1.00 36.75 314 SER A O 1
ATOM 2389 N N . GLY A 1 315 ? 43.562 -22.588 -1.792 1.00 33.91 315 GLY A N 1
ATOM 2390 C CA . GLY A 1 315 ? 43.538 -21.231 -2.354 1.00 33.91 315 GLY A CA 1
ATOM 2391 C C . GLY A 1 315 ? 42.224 -20.441 -2.466 1.00 33.91 315 GLY A C 1
ATOM 2392 O O . GLY A 1 315 ? 41.501 -20.561 -3.441 1.00 33.91 315 GLY A O 1
ATOM 2393 N N . SER A 1 316 ? 42.117 -19.438 -1.588 1.00 37.44 316 SER A N 1
ATOM 2394 C CA . SER A 1 316 ? 41.853 -18.028 -1.940 1.00 37.44 316 SER A CA 1
ATOM 2395 C C . SER A 1 316 ? 40.448 -17.582 -2.382 1.00 37.44 316 SER A C 1
ATOM 2397 O O . SER A 1 316 ? 39.989 -17.868 -3.479 1.00 37.44 316 SER A O 1
ATOM 2399 N N . SER A 1 317 ? 39.865 -16.711 -1.546 1.00 38.78 317 SER A N 1
ATOM 2400 C CA . SER A 1 317 ? 39.419 -15.337 -1.867 1.00 38.78 317 SER A CA 1
ATOM 2401 C C . SER A 1 317 ? 38.071 -14.993 -1.233 1.00 38.78 317 SER A C 1
ATOM 2403 O O . SER A 1 317 ? 37.000 -15.319 -1.731 1.00 38.78 317 SER A O 1
ATOM 2405 N N . SER A 1 318 ? 38.156 -14.255 -0.129 1.00 40.81 318 SER A N 1
ATOM 2406 C CA . SER A 1 318 ? 37.062 -13.538 0.511 1.00 40.81 318 SER A CA 1
ATOM 2407 C C . SER A 1 318 ? 36.743 -12.247 -0.252 1.00 40.81 318 SER A C 1
ATOM 2409 O O . SER A 1 318 ? 37.600 -11.367 -0.346 1.00 40.81 318 SER A O 1
ATOM 2411 N N . ALA A 1 319 ? 35.505 -12.097 -0.721 1.00 42.09 319 ALA A N 1
ATOM 2412 C CA . ALA A 1 319 ? 34.912 -10.799 -1.027 1.00 42.09 319 ALA A CA 1
ATOM 2413 C C . ALA A 1 319 ? 33.486 -10.758 -0.461 1.00 42.09 319 ALA A C 1
ATOM 2415 O O . ALA A 1 319 ? 32.654 -11.628 -0.708 1.00 42.09 319 ALA A O 1
ATOM 2416 N N . THR A 1 320 ? 33.282 -9.763 0.389 1.00 38.06 320 THR A N 1
ATOM 2417 C CA . THR A 1 320 ? 32.245 -9.623 1.407 1.00 38.06 320 THR A CA 1
ATOM 2418 C C . THR A 1 320 ? 30.871 -9.324 0.803 1.00 38.06 320 THR A C 1
ATOM 2420 O O . THR A 1 320 ? 30.696 -8.319 0.118 1.00 38.06 320 THR A O 1
ATOM 2423 N N . LYS A 1 321 ? 29.879 -10.172 1.098 1.00 45.16 321 LYS A N 1
ATOM 2424 C CA . LYS A 1 321 ? 28.457 -9.916 0.824 1.00 45.16 321 LYS A CA 1
ATOM 2425 C C . LYS A 1 321 ? 27.920 -8.929 1.880 1.00 45.16 321 LYS A C 1
ATOM 2427 O O . LYS A 1 321 ? 28.230 -9.121 3.058 1.00 45.16 321 LYS A O 1
ATOM 2432 N N . PRO A 1 322 ? 27.168 -7.874 1.515 1.00 47.00 322 PRO A N 1
ATOM 2433 C CA . PRO A 1 322 ? 26.583 -6.965 2.499 1.00 47.00 322 PRO A CA 1
ATOM 2434 C C . PRO A 1 322 ? 25.508 -7.689 3.331 1.00 47.00 322 PRO A C 1
ATOM 2436 O O . PRO A 1 322 ? 24.846 -8.592 2.811 1.00 47.00 322 PRO A O 1
ATOM 2439 N N . PRO A 1 323 ? 25.339 -7.333 4.617 1.00 46.81 323 PRO A N 1
ATOM 2440 C CA . PRO A 1 323 ? 24.341 -7.961 5.471 1.00 46.81 323 PRO A CA 1
ATOM 2441 C C . PRO A 1 323 ? 22.921 -7.593 5.008 1.00 46.81 323 PRO A C 1
ATOM 2443 O O . PRO A 1 323 ? 22.703 -6.453 4.585 1.00 46.81 323 PRO A O 1
ATOM 2446 N N . PRO A 1 324 ? 21.947 -8.517 5.102 1.00 43.66 324 PRO A N 1
ATOM 2447 C CA . PRO A 1 324 ? 20.544 -8.174 4.918 1.00 43.66 324 PRO A CA 1
ATOM 2448 C C . PRO A 1 324 ? 20.132 -7.146 5.976 1.00 43.66 324 PRO A C 1
ATOM 2450 O O . PRO A 1 324 ? 20.502 -7.258 7.149 1.00 43.66 324 PRO A O 1
ATOM 2453 N N . ALA A 1 325 ? 19.392 -6.122 5.552 1.00 42.88 325 ALA A N 1
ATOM 2454 C CA . ALA A 1 325 ? 18.837 -5.120 6.445 1.00 42.88 325 ALA A CA 1
ATOM 2455 C C . ALA A 1 325 ? 17.889 -5.814 7.435 1.00 42.88 325 ALA A C 1
ATOM 2457 O O . ALA A 1 325 ? 16.840 -6.328 7.060 1.00 42.88 325 ALA A O 1
ATOM 2458 N N . SER A 1 326 ? 18.277 -5.873 8.708 1.00 41.31 326 SER A N 1
ATOM 2459 C CA . SER A 1 326 ? 17.427 -6.414 9.760 1.00 41.31 326 SER A CA 1
ATOM 2460 C C . SER A 1 326 ? 16.313 -5.412 10.064 1.00 41.31 326 SER A C 1
ATOM 2462 O O . SER A 1 326 ? 16.552 -4.410 10.746 1.00 41.31 326 SER A O 1
ATOM 2464 N N . CYS A 1 327 ? 15.103 -5.681 9.578 1.00 40.16 327 CYS A N 1
ATOM 2465 C CA . CYS A 1 327 ? 13.898 -4.984 10.013 1.00 40.16 327 CYS A CA 1
ATOM 2466 C C . CYS A 1 327 ? 13.614 -5.354 11.476 1.00 40.16 327 CYS A C 1
ATOM 2468 O O . CYS A 1 327 ? 13.068 -6.407 11.794 1.00 40.16 327 CYS A O 1
ATOM 2470 N N . SER A 1 328 ? 14.062 -4.488 12.380 1.00 44.03 328 SER A N 1
ATOM 2471 C CA . SER A 1 328 ? 13.697 -4.488 13.792 1.00 44.03 328 SER A CA 1
ATOM 2472 C C . SER A 1 328 ? 13.084 -3.129 14.089 1.00 44.03 328 SER A C 1
ATOM 2474 O O . SER A 1 328 ? 13.777 -2.207 14.516 1.00 44.03 328 SER A O 1
ATOM 2476 N N . MET A 1 329 ? 11.787 -3.004 13.835 1.00 39.91 329 MET A N 1
ATOM 2477 C CA . MET A 1 329 ? 10.958 -2.031 14.532 1.00 39.91 329 MET A CA 1
ATOM 2478 C C . MET A 1 329 ? 9.801 -2.773 15.185 1.00 39.91 329 MET A C 1
ATOM 2480 O O . MET A 1 329 ? 9.236 -3.685 14.589 1.00 39.91 329 MET A O 1
ATOM 2484 N N . ASP A 1 330 ? 9.554 -2.400 16.438 1.00 42.94 330 ASP A N 1
ATOM 2485 C CA . ASP A 1 330 ? 8.518 -2.906 17.329 1.00 42.94 330 ASP A CA 1
ATOM 2486 C C . ASP A 1 330 ? 7.137 -2.822 16.660 1.00 42.94 330 ASP A C 1
ATOM 2488 O O . ASP A 1 330 ? 6.559 -1.739 16.557 1.00 42.94 330 ASP A O 1
ATOM 2492 N N . TRP A 1 331 ? 6.614 -3.959 16.198 1.00 47.84 331 TRP A N 1
ATOM 2493 C CA . TRP A 1 331 ? 5.232 -4.072 15.717 1.00 47.84 331 TRP A CA 1
ATOM 2494 C C . TRP A 1 331 ? 4.278 -4.643 16.779 1.00 47.84 331 TRP A C 1
ATOM 2496 O O . TRP A 1 331 ? 3.075 -4.458 16.648 1.00 47.84 331 TRP A O 1
ATOM 2506 N N . ASP A 1 332 ? 4.793 -5.197 17.884 1.00 39.12 332 ASP A N 1
ATOM 2507 C CA . ASP A 1 332 ? 4.007 -5.802 18.981 1.00 39.12 332 ASP A CA 1
ATOM 2508 C C . ASP A 1 332 ? 3.246 -4.789 19.874 1.00 39.12 332 ASP A C 1
ATOM 2510 O O . ASP A 1 332 ? 2.944 -5.081 21.029 1.00 39.12 332 ASP A O 1
ATOM 2514 N N . SER A 1 333 ? 2.961 -3.570 19.402 1.00 36.56 333 SER A N 1
ATOM 2515 C CA . SER A 1 333 ? 2.351 -2.517 20.236 1.00 36.56 333 SER A CA 1
ATOM 2516 C C . SER A 1 333 ? 1.047 -1.927 19.690 1.00 36.56 333 SER A C 1
ATOM 2518 O O . SER A 1 333 ? 0.635 -0.876 20.186 1.00 36.56 333 SER A O 1
ATOM 2520 N N . TRP A 1 334 ? 0.408 -2.545 18.689 1.00 45.25 334 TRP A N 1
ATOM 2521 C CA . TRP A 1 334 ? -0.746 -1.937 18.003 1.00 45.25 334 TRP A CA 1
ATOM 2522 C C . TRP A 1 334 ? -1.999 -2.816 17.875 1.00 45.25 334 TRP A C 1
ATOM 2524 O O . TRP A 1 334 ? -2.865 -2.492 17.066 1.00 45.25 334 TRP A O 1
ATOM 2534 N N . GLU A 1 335 ? -2.125 -3.854 18.705 1.00 34.31 335 GLU A N 1
ATOM 2535 C CA . GLU A 1 335 ? -3.401 -4.543 18.976 1.00 34.31 335 GLU A CA 1
ATOM 2536 C C . GLU A 1 335 ? -3.990 -4.114 20.327 1.00 34.31 335 GLU A C 1
ATOM 2538 O O . GLU A 1 335 ? -3.214 -3.997 21.308 1.00 34.31 335 GLU A O 1
#

Radius of gyration: 33.29 Å; chains: 1; bounding box: 120×98×61 Å

Sequence (335 aa):
MGTGDVKGSTFNLDPPLVTLSYREMDPALKTKLDTLKNYLSNLPDTLPVAEAGLTTYNFGSFSISADEIEDYGEIGAVNRQLEISFGTRCDGPIIFSECGPELVGVVNVLNTYLLKEPTSAILQKWVDDLTTSAELSFSTNRASLPSLSLPTVASAHSDAAPVPAGARTVSGHPGKGKHCVQKLDSKILDNSHDSDYEDLPESEDHRKSGARLLPLLLQVSKHCHLKMKLSVDHARCIGRAAVIDDEIDDGNDWLDEPHQLDPATVGVERHTFTLGGRDDIDLSSSYLRNILSDTDITQTHAETASTSRNEPASGSSSATKPPPASCSMDWDSWE

Foldseek 3Di:
DDDDDDDDDDPPPPDPPPPPPQLDADPVLVVLLVLLLLLLQCQDPVAAADDVPRDLFALVPDDFDPVLCVVQNPVGRLLVVVCSSQNDVQQDQTADNHGDPRSSSVSVVLVVVCSVPVPPPSSSVVSVRSSVNSVVSCVVVVHDGDDDPDPPPPDDDDDDDDDDDDDDDDDDDDDDDDDDDPDQDDDQDPAQDDVQKDFDDDDDPPDPDDDDPDPVLVVQWTWIDGNPDPDPRIDIHGHDDPPPPVDDPVVCVVVVPPPPDDVVVVPDPCLFDDDPNDGRRGVVDPVNVVVVVVVVPPPPDDDDDDDDDDDDDDDDDDDDDDDRPRPDDDPVPDD